Protein AF-A0A1C5QY49-F1 (afdb_monomer)

Foldseek 3Di:
DWDWDKDKDFPQDDLVVVPDDAAFDKGWGFIKMATQTQFKWKKKKKKWFFWDQFWAADPVRHIDDGDTDRFKDFDFDDQKDWDDWDDDPRTTMIMIIGQDIHHHGGMGGTRTTIITGTRGDPPPCVPDSDDIDMDMDIDGQPPLPDPDDGPVVSSSSSVVVVVVVCVPPPDDPPD

Structure (mmCIF, N/CA/C/O backbone):
data_AF-A0A1C5QY49-F1
#
_entry.id   AF-A0A1C5QY49-F1
#
loop_
_atom_site.group_PDB
_atom_site.id
_atom_site.type_symbol
_atom_site.label_atom_id
_atom_site.label_alt_id
_atom_site.label_comp_id
_atom_site.label_asym_id
_atom_site.label_entity_id
_atom_site.label_seq_id
_atom_site.pdbx_PDB_ins_code
_atom_site.Cartn_x
_atom_site.Cartn_y
_atom_site.Cartn_z
_atom_site.occupancy
_atom_site.B_iso_or_equiv
_atom_site.auth_seq_id
_atom_site.auth_comp_id
_atom_site.auth_asym_id
_atom_site.auth_atom_id
_atom_site.pdbx_PDB_model_num
ATOM 1 N N . MET A 1 1 ? 8.000 6.120 -30.010 1.00 49.53 1 MET A N 1
ATOM 2 C CA . MET A 1 1 ? 8.691 6.025 -28.706 1.00 49.53 1 MET A CA 1
ATOM 3 C C . MET A 1 1 ? 7.948 4.987 -27.884 1.00 49.53 1 MET A C 1
ATOM 5 O O . MET A 1 1 ? 6.724 5.033 -27.895 1.00 49.53 1 MET A O 1
ATOM 9 N N . GLY A 1 2 ? 8.644 4.003 -27.305 1.00 52.97 2 GLY A N 1
ATOM 10 C CA . GLY A 1 2 ? 8.002 2.940 -26.518 1.00 52.97 2 GLY A CA 1
ATOM 11 C C . GLY A 1 2 ? 7.313 3.519 -25.281 1.00 52.97 2 GLY A C 1
ATOM 12 O O . GLY A 1 2 ? 7.849 4.438 -24.667 1.00 52.97 2 GLY A O 1
ATOM 13 N N . LYS A 1 3 ? 6.115 3.026 -24.959 1.00 70.12 3 LYS A N 1
ATOM 14 C CA . LYS A 1 3 ? 5.312 3.471 -23.813 1.00 70.12 3 LYS A CA 1
ATOM 15 C C . LYS A 1 3 ? 5.566 2.527 -22.630 1.00 70.12 3 LYS A C 1
ATOM 17 O O . LYS A 1 3 ? 5.602 1.310 -22.818 1.00 70.12 3 LYS A O 1
ATOM 22 N N . VAL A 1 4 ? 5.738 3.088 -21.434 1.00 78.88 4 VAL A N 1
ATOM 23 C CA . VAL A 1 4 ? 5.572 2.344 -20.177 1.00 78.88 4 VAL A CA 1
ATOM 24 C C . VAL A 1 4 ? 4.080 2.270 -19.893 1.00 78.88 4 VAL A C 1
ATOM 26 O O . VAL A 1 4 ? 3.411 3.303 -19.870 1.00 78.88 4 VAL A O 1
ATOM 29 N N . ASP A 1 5 ? 3.567 1.057 -19.735 1.00 89.12 5 ASP A N 1
ATOM 30 C CA . ASP A 1 5 ? 2.149 0.802 -19.506 1.00 89.12 5 ASP A CA 1
ATOM 31 C C . ASP A 1 5 ? 2.008 -0.299 -18.462 1.00 89.12 5 ASP A C 1
ATOM 33 O O . ASP A 1 5 ? 2.739 -1.293 -18.501 1.00 89.12 5 ASP A O 1
ATOM 37 N N . ILE A 1 6 ? 1.111 -0.100 -17.505 1.00 92.50 6 ILE A N 1
ATOM 38 C CA . ILE A 1 6 ? 0.974 -0.985 -16.354 1.00 92.50 6 ILE A CA 1
ATOM 39 C C . ILE A 1 6 ? -0.492 -1.225 -16.016 1.00 92.50 6 ILE A C 1
ATOM 41 O O . ILE A 1 6 ? -1.333 -0.351 -16.203 1.00 92.50 6 ILE A O 1
ATOM 45 N N . GLU A 1 7 ? -0.769 -2.402 -15.470 1.00 95.50 7 GLU A N 1
ATOM 46 C CA . GLU A 1 7 ? -2.067 -2.775 -14.910 1.00 95.50 7 GLU A CA 1
ATOM 47 C C . GLU A 1 7 ? -1.896 -3.043 -13.413 1.00 95.50 7 GLU A C 1
ATOM 49 O O . GLU A 1 7 ? -0.984 -3.771 -13.014 1.00 95.50 7 GLU A O 1
ATOM 54 N N . LEU A 1 8 ? -2.753 -2.435 -12.593 1.00 95.81 8 LEU A N 1
ATOM 55 C CA . LEU A 1 8 ? -2.878 -2.720 -11.165 1.00 95.81 8 LEU A CA 1
ATOM 56 C C . LEU A 1 8 ? -4.037 -3.692 -10.971 1.00 95.81 8 LEU A C 1
ATOM 58 O O . LEU A 1 8 ? -5.153 -3.395 -11.387 1.00 95.81 8 LEU A O 1
ATOM 62 N N . ASP A 1 9 ? -3.771 -4.798 -10.289 1.00 95.00 9 ASP A N 1
ATOM 63 C CA . ASP A 1 9 ? -4.784 -5.777 -9.912 1.00 95.00 9 ASP A CA 1
ATOM 64 C C . ASP A 1 9 ? -4.764 -6.007 -8.399 1.00 95.00 9 ASP A C 1
ATOM 66 O O . ASP A 1 9 ? -3.703 -6.052 -7.774 1.00 95.00 9 ASP A O 1
ATOM 70 N N . GLU A 1 10 ? -5.951 -6.224 -7.835 1.00 91.12 10 GLU A N 1
ATOM 71 C CA . GLU A 1 10 ? -6.184 -6.599 -6.436 1.00 91.12 10 GLU A CA 1
ATOM 72 C C . GLU A 1 10 ? -7.163 -7.792 -6.397 1.00 91.12 10 GLU A C 1
ATOM 74 O O . GLU A 1 10 ? -8.329 -7.621 -6.041 1.00 91.12 10 GLU A O 1
ATOM 79 N N . PRO A 1 11 ? -6.772 -9.000 -6.847 1.00 88.38 11 PRO A N 1
ATOM 80 C CA . PRO A 1 11 ? -7.718 -10.088 -7.132 1.00 88.38 11 PRO A CA 1
ATOM 81 C C . PRO A 1 11 ? -8.469 -10.614 -5.898 1.00 88.38 11 PRO A C 1
ATOM 83 O O . PRO A 1 11 ? -9.552 -11.190 -6.024 1.00 88.38 11 PRO A O 1
ATOM 86 N N . GLY A 1 12 ? -7.904 -10.442 -4.707 1.00 83.81 12 GLY A N 1
ATOM 87 C CA . GLY A 1 12 ? -8.532 -10.744 -3.428 1.00 83.81 12 GLY A CA 1
ATOM 88 C C . GLY A 1 12 ? -9.457 -9.640 -2.915 1.00 83.81 12 GLY A C 1
ATOM 89 O O . GLY A 1 12 ? -10.241 -9.908 -2.003 1.00 83.81 12 GLY A O 1
ATOM 90 N N . TRP A 1 13 ? -9.397 -8.430 -3.482 1.00 84.31 13 TRP A N 1
ATOM 91 C CA . TRP A 1 13 ? -10.261 -7.321 -3.096 1.00 84.31 13 TRP A CA 1
ATOM 92 C C . TRP A 1 13 ? -11.616 -7.418 -3.793 1.00 84.31 13 TRP A C 1
ATOM 94 O O . TRP A 1 13 ? -11.727 -7.329 -5.014 1.00 84.31 13 TRP A O 1
ATOM 104 N N . LYS A 1 14 ? -12.668 -7.558 -2.988 1.00 79.19 14 LYS A N 1
ATOM 105 C CA . LYS A 1 14 ? -14.052 -7.647 -3.454 1.00 79.19 14 LYS A CA 1
ATOM 106 C C . LYS A 1 14 ? -14.898 -6.573 -2.775 1.00 79.19 14 LYS A C 1
ATOM 108 O O . LYS A 1 14 ? -15.358 -6.788 -1.650 1.00 79.19 14 LYS A O 1
ATOM 113 N N . PRO A 1 15 ? -15.079 -5.401 -3.408 1.00 70.00 15 PRO A N 1
ATOM 114 C CA . PRO A 1 15 ? -15.810 -4.275 -2.823 1.00 70.00 15 PRO A CA 1
ATOM 115 C C . PRO A 1 15 ? -17.207 -4.656 -2.310 1.00 70.00 15 PRO A C 1
ATOM 117 O O . PRO A 1 15 ? -17.639 -4.197 -1.256 1.00 70.00 15 PRO A O 1
ATOM 120 N N . GLU A 1 16 ? -17.896 -5.538 -3.032 1.00 73.06 16 GLU A N 1
ATOM 121 C CA . GLU A 1 16 ? -19.229 -6.045 -2.711 1.00 73.06 16 GLU A CA 1
ATOM 122 C C . GLU A 1 16 ? -19.278 -6.934 -1.457 1.00 73.06 16 GLU A C 1
ATOM 124 O O . GLU A 1 16 ? -20.288 -6.938 -0.749 1.00 73.06 16 GLU A O 1
ATOM 129 N N . GLU A 1 17 ? -18.192 -7.644 -1.137 1.00 71.31 17 GLU A N 1
ATOM 130 C CA . GLU A 1 17 ? -18.086 -8.477 0.072 1.00 71.31 17 GLU A CA 1
ATOM 131 C C . GLU A 1 17 ? -17.682 -7.645 1.305 1.00 71.31 17 GLU A C 1
ATOM 133 O O . GLU A 1 17 ? -17.875 -8.081 2.438 1.00 71.31 17 GLU A O 1
ATOM 138 N N . ASN A 1 18 ? -17.210 -6.410 1.097 1.00 69.31 18 ASN A N 1
ATOM 139 C CA . ASN A 1 18 ? -16.713 -5.507 2.140 1.00 69.31 18 ASN A CA 1
ATOM 140 C C . ASN A 1 18 ? -17.705 -4.383 2.495 1.00 69.31 18 ASN A C 1
ATOM 142 O O . ASN A 1 18 ? -17.318 -3.328 2.994 1.00 69.31 18 ASN A O 1
ATOM 146 N N . THR A 1 19 ? -19.004 -4.603 2.269 1.00 71.19 19 THR A N 1
ATOM 147 C CA . THR A 1 19 ? -20.064 -3.625 2.597 1.00 71.19 19 THR A CA 1
ATOM 148 C C . THR A 1 19 ? -20.322 -3.476 4.099 1.00 71.19 19 THR A C 1
ATOM 150 O O . THR A 1 19 ? -20.936 -2.497 4.524 1.00 71.19 19 THR A O 1
ATOM 153 N N . LYS A 1 20 ? -19.846 -4.429 4.911 1.00 79.06 20 LYS A N 1
ATOM 154 C CA . LYS A 1 20 ? -19.848 -4.375 6.377 1.00 79.06 20 LYS A CA 1
ATOM 155 C C . LYS A 1 20 ? -18.507 -4.867 6.903 1.00 79.06 20 LYS A C 1
ATOM 157 O O . LYS A 1 20 ? -18.229 -6.061 6.844 1.00 79.06 20 LYS A O 1
ATOM 162 N N . ILE A 1 21 ? -17.701 -3.944 7.417 1.00 84.44 21 ILE A N 1
ATOM 163 C CA . ILE A 1 21 ? -16.407 -4.252 8.025 1.00 84.44 21 ILE A CA 1
ATOM 164 C C . ILE A 1 21 ? -16.558 -4.193 9.544 1.00 84.44 21 ILE A C 1
ATOM 166 O O . ILE A 1 21 ? -17.015 -3.184 10.080 1.00 84.44 21 ILE A O 1
ATOM 170 N N . VAL A 1 22 ? -16.189 -5.272 10.235 1.00 88.38 22 VAL A N 1
ATOM 171 C CA . VAL A 1 22 ? -16.237 -5.354 11.704 1.00 88.38 22 VAL A CA 1
ATOM 172 C C . VAL A 1 22 ? -14.852 -5.127 12.322 1.00 88.38 22 VAL A C 1
ATOM 174 O O . VAL A 1 22 ? -13.840 -5.384 11.662 1.00 88.38 22 VAL A O 1
ATOM 177 N N . PRO A 1 23 ? -14.762 -4.664 13.586 1.00 92.19 23 PRO A N 1
ATOM 178 C CA . PRO A 1 23 ? -13.486 -4.484 14.280 1.00 92.19 23 PRO A CA 1
ATOM 179 C C . PRO A 1 23 ? -12.592 -5.722 14.189 1.00 92.19 23 PRO A C 1
ATOM 181 O O . PRO A 1 23 ? -13.071 -6.847 14.324 1.00 92.19 23 PRO A O 1
ATOM 184 N N . THR A 1 24 ? -11.287 -5.522 13.975 1.00 93.38 24 THR A N 1
ATOM 185 C CA . THR A 1 24 ? -10.264 -6.584 13.834 1.00 93.38 24 THR A CA 1
ATOM 186 C C . THR A 1 24 ? -10.416 -7.510 12.625 1.00 93.38 24 THR A C 1
ATOM 188 O O . THR A 1 24 ? -9.622 -8.439 12.468 1.00 93.38 24 THR A O 1
ATOM 191 N N . GLN A 1 25 ? -11.390 -7.266 11.742 1.00 92.56 25 GLN A N 1
ATOM 192 C CA . GLN A 1 25 ? -11.566 -8.072 10.541 1.00 92.56 25 GLN A CA 1
ATOM 193 C C . GLN A 1 25 ? -10.321 -8.010 9.655 1.00 92.56 25 GLN A C 1
ATOM 195 O O . GLN A 1 25 ? -9.825 -6.932 9.320 1.00 92.56 25 GLN A O 1
ATOM 200 N N . VAL A 1 26 ? -9.855 -9.189 9.248 1.00 94.56 26 VAL A N 1
ATOM 201 C CA . VAL A 1 26 ? -8.805 -9.351 8.245 1.00 94.56 26 VAL A CA 1
ATOM 202 C C . VAL A 1 26 ? -9.468 -9.469 6.879 1.00 94.56 26 VAL A C 1
ATOM 204 O O . VAL A 1 26 ? -10.322 -10.331 6.668 1.00 94.56 26 VAL A O 1
ATOM 207 N N . ILE A 1 27 ? -9.074 -8.603 5.953 1.00 92.12 27 ILE A N 1
ATOM 208 C CA . ILE A 1 27 ? -9.621 -8.521 4.600 1.00 92.12 27 ILE A CA 1
ATOM 209 C C . ILE A 1 27 ? -8.497 -8.813 3.612 1.00 92.12 27 ILE A C 1
ATOM 211 O O . ILE A 1 27 ? -7.393 -8.277 3.739 1.00 92.12 27 ILE A O 1
ATOM 215 N N . LYS A 1 28 ? -8.770 -9.663 2.618 1.00 93.25 28 LYS A N 1
ATOM 216 C CA . LYS A 1 28 ? -7.826 -9.897 1.523 1.00 93.25 28 LYS A CA 1
ATOM 217 C C . LYS A 1 28 ? -7.754 -8.669 0.628 1.00 93.25 28 LYS A C 1
ATOM 219 O O . LYS A 1 28 ? -8.778 -8.157 0.182 1.00 93.25 28 LYS A O 1
ATOM 224 N N . LYS A 1 29 ? -6.533 -8.203 0.399 1.00 92.56 29 LYS A N 1
ATOM 225 C CA . LYS A 1 29 ? -6.229 -7.081 -0.478 1.00 92.56 29 LYS A CA 1
ATOM 226 C C . LYS A 1 29 ? -4.771 -7.244 -0.866 1.00 92.56 29 LYS A C 1
ATOM 228 O O . LYS A 1 29 ? -3.893 -7.059 -0.035 1.00 92.56 29 LYS A O 1
ATOM 233 N N . ASP A 1 30 ? -4.548 -7.695 -2.086 1.00 96.56 30 ASP A N 1
ATOM 234 C CA . ASP A 1 30 ? -3.283 -8.228 -2.582 1.00 96.56 30 ASP A CA 1
ATOM 235 C C . ASP A 1 30 ? -2.815 -7.467 -3.833 1.00 96.56 30 ASP A C 1
ATOM 237 O O . ASP A 1 30 ? -2.692 -8.053 -4.912 1.00 96.56 30 ASP A O 1
ATOM 241 N N . PRO A 1 31 ? -2.571 -6.145 -3.715 1.00 97.69 31 PRO A N 1
ATOM 242 C CA . PRO A 1 31 ? -2.210 -5.312 -4.853 1.00 97.69 31 PRO A CA 1
ATOM 243 C C . PRO A 1 31 ? -0.870 -5.733 -5.450 1.00 97.69 31 PRO A C 1
ATOM 245 O O . PRO A 1 31 ? 0.152 -5.765 -4.756 1.00 97.69 31 PRO A O 1
ATOM 248 N N . TYR A 1 32 ? -0.863 -5.973 -6.758 1.00 98.00 32 TYR A N 1
ATOM 249 C CA . TYR A 1 32 ? 0.344 -6.149 -7.561 1.00 98.00 32 TYR A CA 1
ATOM 250 C C . TYR A 1 32 ? 0.226 -5.386 -8.882 1.00 98.00 32 TYR A C 1
ATOM 252 O O . TYR A 1 32 ? -0.866 -5.030 -9.325 1.00 98.00 32 TYR A O 1
ATOM 260 N N . VAL A 1 33 ? 1.363 -5.155 -9.535 1.00 97.94 33 VAL A N 1
ATOM 261 C CA . VAL A 1 33 ? 1.416 -4.485 -10.837 1.00 97.94 33 VAL A CA 1
ATOM 262 C C . VAL A 1 33 ? 1.946 -5.436 -11.898 1.00 97.94 33 VAL A C 1
ATOM 264 O O . VAL A 1 33 ? 2.926 -6.145 -11.670 1.00 97.94 33 VAL A O 1
ATOM 267 N N . LYS A 1 34 ? 1.323 -5.425 -13.075 1.00 97.56 34 LYS A N 1
ATOM 268 C CA . LYS A 1 34 ? 1.812 -6.086 -14.285 1.00 97.56 34 LYS A CA 1
ATOM 269 C C . LYS A 1 34 ? 2.325 -5.049 -15.278 1.00 97.56 34 LYS A C 1
ATOM 271 O O . LYS A 1 34 ? 1.637 -4.070 -15.551 1.00 97.56 34 LYS A O 1
ATOM 276 N N . ASN A 1 35 ? 3.497 -5.284 -15.864 1.00 95.62 35 ASN A N 1
ATOM 277 C CA . ASN A 1 35 ? 3.982 -4.476 -16.982 1.00 95.62 35 ASN A CA 1
ATOM 278 C C . ASN A 1 35 ? 3.371 -4.996 -18.288 1.00 95.62 35 ASN A C 1
ATOM 280 O O . ASN A 1 35 ? 3.711 -6.085 -18.751 1.00 95.62 35 ASN A O 1
ATOM 284 N N . VAL A 1 36 ? 2.461 -4.221 -18.875 1.00 95.56 36 VAL A N 1
ATOM 285 C CA . VAL A 1 36 ? 1.842 -4.515 -20.181 1.00 95.56 36 VAL A CA 1
ATOM 286 C C . VAL A 1 36 ? 2.406 -3.647 -21.306 1.00 95.56 36 VAL A C 1
ATOM 288 O O . VAL A 1 36 ? 1.991 -3.766 -22.458 1.00 95.56 36 VAL A O 1
ATOM 291 N N . GLY A 1 37 ? 3.370 -2.786 -20.981 1.00 90.88 37 GLY A N 1
ATOM 292 C CA . GLY A 1 37 ? 4.141 -2.013 -21.936 1.00 90.88 37 GLY A CA 1
ATOM 293 C C . GLY A 1 37 ? 5.251 -2.828 -22.598 1.00 90.88 37 GLY A C 1
ATOM 294 O O . GLY A 1 37 ? 5.356 -4.045 -22.463 1.00 90.88 37 GLY A O 1
ATOM 295 N N . VAL A 1 38 ? 6.106 -2.118 -23.335 1.00 90.56 38 VAL A N 1
ATOM 296 C CA . VAL A 1 38 ? 7.227 -2.710 -24.094 1.00 90.56 38 VAL A CA 1
ATOM 297 C C . VAL A 1 38 ? 8.598 -2.361 -23.519 1.00 90.56 38 VAL A C 1
ATOM 299 O O . VAL A 1 38 ? 9.602 -2.898 -23.974 1.00 90.56 38 VAL A O 1
ATOM 302 N N . ASN A 1 39 ? 8.642 -1.464 -22.532 1.00 90.38 39 ASN A N 1
ATOM 303 C CA . ASN A 1 39 ? 9.868 -1.028 -21.876 1.00 90.38 39 ASN A CA 1
ATOM 304 C C . ASN A 1 39 ? 9.909 -1.531 -20.432 1.00 90.38 39 ASN A C 1
ATOM 306 O O . ASN A 1 39 ? 8.880 -1.628 -19.764 1.00 90.38 39 ASN A O 1
ATOM 310 N N . GLU A 1 40 ? 11.118 -1.767 -19.943 1.00 92.19 40 GLU A N 1
ATOM 311 C CA . GLU A 1 40 ? 11.401 -1.959 -18.525 1.00 92.19 40 GLU A CA 1
ATOM 312 C C . GLU A 1 40 ? 11.039 -0.715 -17.699 1.00 92.19 40 GLU A C 1
ATOM 314 O O . GLU A 1 40 ? 11.191 0.426 -18.162 1.00 92.19 40 GLU A O 1
ATOM 319 N N . ALA A 1 41 ? 10.584 -0.929 -16.463 1.00 92.75 41 ALA A N 1
ATOM 320 C CA . ALA A 1 41 ? 10.142 0.158 -15.600 1.00 92.75 41 ALA A CA 1
ATOM 321 C C . ALA A 1 41 ? 10.495 -0.035 -14.120 1.00 92.75 41 ALA A C 1
ATOM 323 O O . ALA A 1 41 ? 10.503 -1.148 -13.595 1.00 92.75 41 ALA A O 1
ATOM 324 N N . PHE A 1 42 ? 10.715 1.087 -13.437 1.00 94.88 42 PHE A N 1
ATOM 325 C CA . PHE A 1 42 ? 10.539 1.206 -11.994 1.00 94.88 42 PHE A CA 1
ATOM 326 C C . PHE A 1 42 ? 9.049 1.329 -11.685 1.00 94.88 42 PHE A C 1
ATOM 328 O O . PHE A 1 42 ? 8.336 2.057 -12.378 1.00 94.88 42 PHE A O 1
ATOM 335 N N . VAL A 1 43 ? 8.591 0.647 -10.638 1.00 96.12 43 VAL A N 1
ATOM 336 C CA . VAL A 1 43 ? 7.177 0.598 -10.252 1.00 96.12 43 VAL A CA 1
ATOM 337 C C . VAL A 1 43 ? 6.984 1.156 -8.854 1.00 96.12 43 VAL A C 1
ATOM 339 O O . VAL A 1 43 ? 7.761 0.864 -7.942 1.00 96.12 43 VAL A O 1
ATOM 342 N N . TYR A 1 44 ? 5.911 1.926 -8.697 1.00 96.88 44 TYR A N 1
ATOM 343 C CA . TYR A 1 44 ? 5.517 2.543 -7.443 1.00 96.88 44 TYR A CA 1
ATOM 344 C C . TYR A 1 44 ? 4.049 2.274 -7.150 1.00 96.88 44 TYR A C 1
ATOM 346 O O . TYR A 1 44 ? 3.215 2.292 -8.058 1.00 96.88 44 TYR A O 1
ATOM 354 N N . LEU A 1 45 ? 3.742 2.080 -5.870 1.00 97.56 45 LEU A N 1
ATOM 355 C CA . LEU A 1 45 ? 2.379 1.972 -5.366 1.00 97.56 45 LEU A CA 1
ATOM 356 C C . LEU A 1 45 ? 2.129 3.026 -4.292 1.00 97.56 45 LEU A C 1
ATOM 358 O O . LEU A 1 45 ? 2.943 3.198 -3.386 1.00 97.56 45 LEU A O 1
ATOM 362 N N . GLU A 1 46 ? 0.990 3.703 -4.379 1.00 97.06 46 GLU A N 1
ATOM 363 C CA . GLU A 1 46 ? 0.467 4.572 -3.328 1.00 97.06 46 GLU A CA 1
ATOM 364 C C . GLU A 1 46 ? -0.731 3.912 -2.658 1.00 97.06 46 GLU A C 1
ATOM 366 O O . GLU A 1 46 ? -1.681 3.520 -3.332 1.00 97.06 46 GLU A O 1
ATOM 371 N N . VAL A 1 47 ? -0.709 3.836 -1.331 1.00 97.25 47 VAL A N 1
ATOM 372 C CA . VAL A 1 47 ? -1.794 3.276 -0.523 1.00 97.25 47 VAL A CA 1
ATOM 373 C C . VAL A 1 47 ? -2.390 4.390 0.321 1.00 97.25 47 VAL A C 1
ATOM 375 O O . VAL A 1 47 ? -1.690 4.980 1.144 1.00 97.25 47 VAL A O 1
ATOM 378 N N . SER A 1 48 ? -3.674 4.684 0.122 1.00 96.56 48 SER A N 1
ATOM 379 C CA . SER A 1 48 ? -4.401 5.704 0.884 1.00 96.56 48 SER A CA 1
ATOM 380 C C . SER A 1 48 ? -5.182 5.056 2.021 1.00 96.56 48 SER A C 1
ATOM 382 O O . SER A 1 48 ? -6.250 4.492 1.800 1.00 96.56 48 SER A O 1
ATOM 384 N N . VAL A 1 49 ? -4.643 5.130 3.236 1.00 96.81 49 VAL A N 1
ATOM 385 C CA . VAL A 1 49 ? -5.274 4.580 4.439 1.00 96.81 49 VAL A CA 1
ATOM 386 C C . VAL A 1 49 ? -6.190 5.633 5.060 1.00 96.81 49 VAL A C 1
ATOM 388 O O . VAL A 1 49 ? -5.682 6.677 5.473 1.00 96.81 49 VAL A O 1
ATOM 391 N N . PRO A 1 50 ? -7.510 5.399 5.162 1.00 95.25 50 PRO A N 1
ATOM 392 C CA . PRO A 1 50 ? -8.416 6.343 5.799 1.00 95.25 50 PRO A CA 1
ATOM 393 C C . PRO A 1 50 ? -8.093 6.516 7.277 1.00 95.25 50 PRO A C 1
ATOM 395 O O . PRO A 1 50 ? -7.743 5.570 7.987 1.00 95.25 50 PRO A O 1
ATOM 398 N N . VAL A 1 51 ? -8.222 7.755 7.733 1.00 95.62 51 VAL A N 1
ATOM 399 C CA . VAL A 1 51 ? -7.929 8.181 9.092 1.00 95.62 51 VAL A CA 1
ATOM 400 C C . VAL A 1 51 ? -9.169 8.831 9.686 1.00 95.62 51 VAL A C 1
ATOM 402 O O . VAL A 1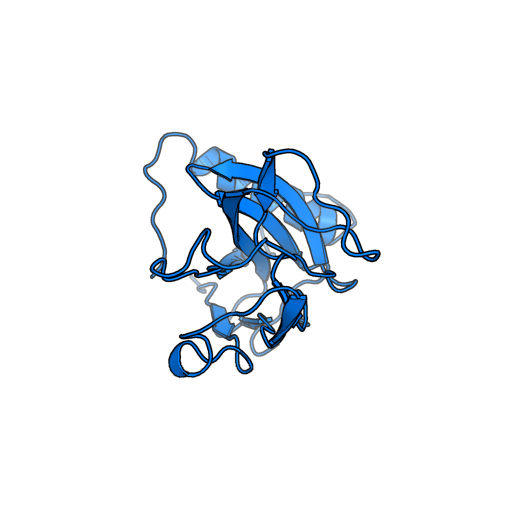 51 ? -9.744 9.743 9.095 1.00 95.62 51 VAL A O 1
ATOM 405 N N . SER A 1 52 ? -9.553 8.395 10.883 1.00 94.62 52 SER A N 1
ATOM 406 C CA . SER A 1 52 ? -10.697 8.952 11.608 1.00 94.62 52 SER A CA 1
ATOM 407 C C . SER A 1 52 ? -10.373 9.153 13.084 1.00 94.62 52 SER A C 1
ATOM 409 O O . SER A 1 52 ? -9.480 8.507 13.632 1.00 94.62 52 SER A O 1
ATOM 411 N N . GLU A 1 53 ? -11.082 10.072 13.731 1.00 95.44 53 GLU A N 1
ATOM 412 C CA . GLU A 1 53 ? -10.999 10.274 15.174 1.00 95.44 53 GLU A CA 1
ATOM 413 C C . GLU A 1 53 ? -11.973 9.314 15.865 1.00 95.44 53 GLU A C 1
ATOM 415 O O . GLU A 1 53 ? -13.188 9.478 15.791 1.00 95.44 53 GLU A O 1
ATOM 420 N N . VAL A 1 54 ? -11.432 8.263 16.481 1.00 95.75 54 VAL A N 1
ATOM 421 C CA . VAL A 1 54 ? -12.203 7.142 17.036 1.00 95.75 54 VAL A CA 1
ATOM 422 C C . VAL A 1 54 ? -11.585 6.644 18.337 1.00 95.75 54 VAL A C 1
ATOM 424 O O . VAL A 1 54 ? -10.409 6.864 18.628 1.00 95.75 54 VAL A O 1
ATOM 427 N N . ILE A 1 55 ? -12.392 5.955 19.134 1.00 97.00 55 ILE A N 1
ATOM 428 C CA . ILE A 1 55 ? -11.948 5.179 20.287 1.00 97.00 55 ILE A CA 1
ATOM 429 C C . ILE A 1 55 ? -11.672 3.749 19.823 1.00 97.00 55 ILE A C 1
ATOM 431 O O . ILE A 1 55 ? -12.537 3.109 19.218 1.00 97.00 55 ILE A O 1
ATOM 435 N N . THR A 1 56 ? -10.489 3.232 20.141 1.00 96.69 56 THR A N 1
ATOM 436 C CA . THR A 1 56 ? -10.131 1.823 19.931 1.00 96.69 56 THR A CA 1
ATOM 437 C C . THR A 1 56 ? -10.131 1.046 21.243 1.00 96.69 56 THR A C 1
ATOM 439 O O . THR A 1 56 ? -10.052 1.631 22.325 1.00 96.69 56 THR A O 1
ATOM 442 N N . ALA A 1 57 ? -10.216 -0.276 21.156 1.00 96.75 57 ALA A N 1
ATOM 443 C CA . ALA A 1 57 ? -9.986 -1.181 22.270 1.00 96.75 57 ALA A CA 1
ATOM 444 C C . ALA A 1 57 ? -8.597 -1.827 22.162 1.00 96.75 57 ALA A C 1
ATOM 446 O O . ALA A 1 57 ? -8.177 -2.278 21.091 1.00 96.75 57 ALA A O 1
ATOM 447 N N . ALA A 1 58 ? -7.889 -1.894 23.286 1.00 93.38 58 ALA A N 1
ATOM 448 C CA . ALA A 1 58 ? -6.703 -2.722 23.439 1.00 93.38 58 ALA A CA 1
ATOM 449 C C . ALA A 1 58 ? -7.065 -4.219 23.362 1.00 93.38 58 ALA A C 1
ATOM 451 O O . ALA A 1 58 ? -8.237 -4.601 23.373 1.00 93.38 58 ALA A O 1
ATOM 452 N N . GLN A 1 59 ? -6.051 -5.084 23.285 1.00 90.19 59 GLN A N 1
ATOM 453 C CA . GLN A 1 59 ? -6.248 -6.533 23.157 1.00 90.19 59 GLN A CA 1
ATOM 454 C C . GLN A 1 59 ? -6.981 -7.152 24.362 1.00 90.19 59 GLN A C 1
ATOM 456 O O . GLN A 1 59 ? -7.670 -8.156 24.211 1.00 90.19 59 GLN A O 1
ATOM 461 N N . ASP A 1 60 ? -6.860 -6.548 25.545 1.00 93.25 60 ASP A N 1
ATOM 462 C CA . ASP A 1 60 ? -7.568 -6.954 26.765 1.00 93.25 60 ASP A CA 1
ATOM 463 C C . ASP A 1 60 ? -9.002 -6.389 26.861 1.00 93.25 60 ASP A C 1
ATOM 465 O O . ASP A 1 60 ? -9.701 -6.636 27.842 1.00 93.25 60 ASP A O 1
ATOM 469 N N . GLY A 1 61 ? -9.449 -5.637 25.849 1.00 91.06 61 GLY A N 1
ATOM 470 C CA . GLY A 1 61 ? -10.762 -4.994 25.796 1.00 91.06 61 GLY A CA 1
ATOM 471 C C . GLY A 1 61 ? -10.824 -3.606 26.443 1.00 91.06 61 GLY A C 1
ATOM 472 O O . GLY A 1 61 ? -11.875 -2.963 26.387 1.00 91.06 61 GLY A O 1
ATOM 473 N N . THR A 1 62 ? -9.730 -3.105 27.026 1.00 96.31 62 THR A N 1
ATOM 474 C CA . THR A 1 62 ? -9.685 -1.762 27.618 1.00 96.31 62 THR A CA 1
ATOM 475 C C . THR A 1 62 ? -9.865 -0.696 26.540 1.00 96.31 62 THR A C 1
ATOM 477 O O . THR A 1 62 ? -9.218 -0.734 25.494 1.00 96.31 62 THR A O 1
ATOM 480 N N . ARG A 1 63 ? -10.734 0.291 26.789 1.00 96.81 63 ARG A N 1
ATOM 481 C CA . ARG A 1 63 ? -10.924 1.427 25.878 1.00 96.81 63 ARG A CA 1
ATOM 482 C C . ARG A 1 63 ? -9.730 2.375 25.948 1.00 96.81 63 ARG A C 1
ATOM 484 O O . ARG A 1 63 ? -9.365 2.830 27.030 1.00 96.81 63 ARG A O 1
ATOM 491 N N . ASN A 1 64 ? -9.183 2.721 24.791 1.00 96.81 64 ASN A N 1
ATOM 492 C CA . ASN A 1 64 ? -8.197 3.785 24.654 1.00 96.81 64 ASN A CA 1
ATOM 493 C C . ASN A 1 64 ? -8.871 5.168 24.693 1.00 96.81 64 ASN A C 1
ATOM 495 O O . ASN A 1 64 ? -10.096 5.290 24.662 1.00 96.81 64 ASN A O 1
ATOM 499 N N . ALA A 1 65 ? -8.070 6.231 24.759 1.00 96.75 65 ALA A N 1
ATOM 500 C CA . ALA A 1 65 ? -8.580 7.585 24.569 1.00 96.75 65 ALA A CA 1
ATOM 501 C C . ALA A 1 65 ? -9.014 7.808 23.109 1.00 96.75 65 ALA A C 1
ATOM 503 O O . ALA A 1 65 ? -8.512 7.147 22.198 1.00 96.75 65 ALA A O 1
ATOM 504 N N .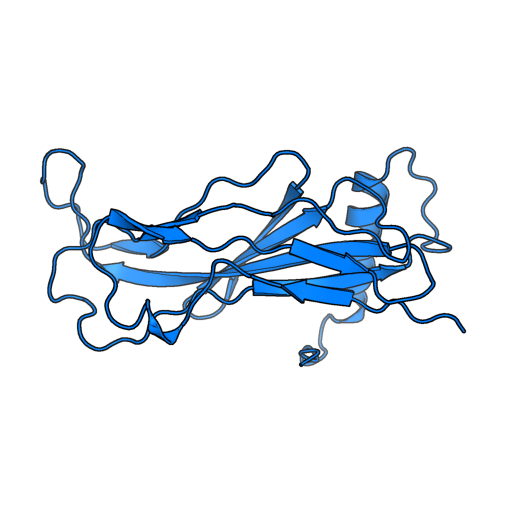 LEU A 1 66 ? -9.930 8.758 22.896 1.00 97.19 66 LEU A N 1
ATOM 505 C CA . LEU A 1 66 ? -10.285 9.229 21.558 1.00 97.19 66 LEU A CA 1
ATOM 506 C C . LEU A 1 66 ? -9.025 9.761 20.864 1.00 97.19 66 LEU A C 1
ATOM 508 O O . LEU A 1 66 ? -8.330 10.614 21.421 1.00 97.19 66 LEU A O 1
ATOM 512 N N . ALA A 1 67 ? -8.723 9.243 19.675 1.00 96.81 67 ALA A N 1
ATOM 513 C CA . ALA A 1 67 ? -7.535 9.634 18.935 1.00 96.81 67 ALA A CA 1
ATOM 514 C C . ALA A 1 67 ? -7.716 9.463 17.427 1.00 96.81 67 ALA A C 1
ATOM 516 O O . ALA A 1 67 ? -8.475 8.619 16.940 1.00 96.81 67 ALA A O 1
ATOM 517 N N . LYS A 1 68 ? -6.933 10.237 16.681 1.00 96.06 68 LYS A N 1
ATOM 518 C CA . LYS A 1 68 ? -6.793 10.086 15.239 1.00 96.06 68 LYS A CA 1
ATOM 519 C C . LYS A 1 68 ? -6.095 8.761 14.916 1.00 96.06 68 LYS A C 1
ATOM 521 O O . LYS A 1 68 ? -4.938 8.565 15.279 1.00 96.06 68 LYS A O 1
ATOM 526 N N . THR A 1 69 ? -6.807 7.871 14.235 1.00 96.81 69 THR A N 1
ATOM 527 C CA . THR A 1 69 ? -6.414 6.476 14.020 1.00 96.81 69 THR A CA 1
ATOM 528 C C . THR A 1 69 ? -6.489 6.125 12.537 1.00 96.81 69 THR A C 1
ATOM 530 O O . THR A 1 69 ? -7.506 6.375 11.889 1.00 96.81 69 THR A O 1
ATOM 533 N N . GLU A 1 70 ? -5.419 5.533 12.003 1.00 97.44 70 GLU A N 1
ATOM 534 C CA . GLU A 1 70 ? -5.434 4.861 10.698 1.00 97.44 70 GLU A CA 1
ATOM 535 C C . GLU A 1 70 ? -6.331 3.619 10.795 1.00 97.44 70 GLU A C 1
ATOM 537 O O . GLU A 1 70 ? -6.113 2.748 11.637 1.00 97.44 70 GLU A O 1
ATOM 542 N N . LEU A 1 71 ? -7.373 3.553 9.968 1.00 95.94 71 LEU A N 1
ATOM 543 C CA . LEU A 1 71 ? -8.426 2.545 10.103 1.00 95.94 71 LEU A CA 1
ATOM 544 C C . LEU A 1 71 ? -8.019 1.161 9.592 1.00 95.94 71 LEU A C 1
ATOM 546 O O . LEU A 1 71 ? -8.659 0.175 9.950 1.00 95.94 71 LEU A O 1
ATOM 550 N N . PHE A 1 72 ? -6.960 1.071 8.791 1.00 96.31 72 PHE A N 1
ATOM 551 C CA . PHE A 1 72 ? -6.407 -0.192 8.319 1.00 96.31 72 PHE A CA 1
ATOM 552 C C . PHE A 1 72 ? -4.9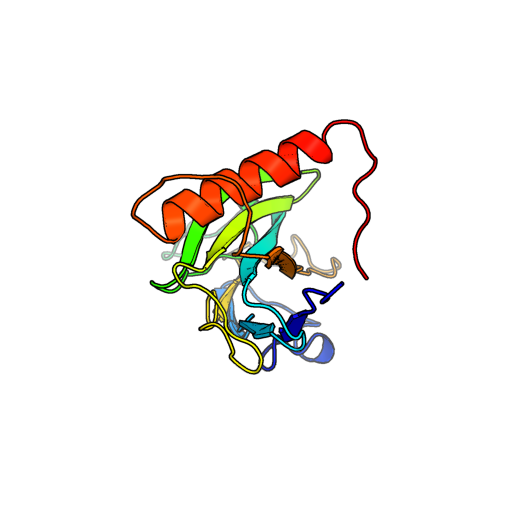17 -0.273 8.614 1.00 96.31 72 PHE A C 1
ATOM 554 O O . PHE A 1 72 ? -4.195 0.719 8.564 1.00 96.31 72 PHE A O 1
ATOM 561 N N . SER A 1 73 ? -4.456 -1.489 8.878 1.00 97.38 73 SER A N 1
ATOM 562 C CA . SER A 1 73 ? -3.043 -1.818 9.044 1.00 97.38 73 SER A CA 1
ATOM 563 C C . SER A 1 73 ? -2.678 -3.015 8.172 1.00 97.38 73 SER A C 1
ATOM 565 O O . SER A 1 73 ? -3.530 -3.851 7.877 1.00 97.38 73 SER A O 1
ATOM 567 N N . TYR A 1 74 ? -1.425 -3.096 7.737 1.00 98.12 74 TYR A N 1
ATOM 568 C CA . TYR A 1 74 ? -0.914 -4.192 6.915 1.00 98.12 74 TYR A CA 1
ATOM 569 C C . TYR A 1 74 ? 0.593 -4.355 7.113 1.00 98.12 74 TYR A C 1
ATOM 571 O O . TYR A 1 74 ? 1.280 -3.441 7.575 1.00 98.12 74 TYR A O 1
ATOM 579 N N . ALA A 1 75 ? 1.111 -5.523 6.738 1.00 97.75 75 ALA A N 1
ATOM 580 C CA . ALA A 1 75 ? 2.541 -5.795 6.681 1.00 97.75 75 ALA A CA 1
ATOM 581 C C . ALA A 1 75 ? 2.988 -5.818 5.217 1.00 97.75 75 ALA A C 1
ATOM 583 O O . ALA A 1 75 ? 2.495 -6.629 4.436 1.00 97.75 75 ALA A O 1
ATOM 584 N N . LYS A 1 76 ? 3.909 -4.922 4.842 1.00 97.56 76 LYS A N 1
ATOM 585 C CA . LYS A 1 76 ? 4.476 -4.910 3.489 1.00 97.56 76 LYS A CA 1
ATOM 586 C C . LYS A 1 76 ? 5.392 -6.120 3.263 1.00 97.56 76 LYS A C 1
ATOM 588 O O . LYS A 1 76 ? 6.123 -6.523 4.171 1.00 97.56 76 LYS A O 1
ATOM 593 N N . ASN A 1 77 ? 5.454 -6.593 2.028 1.00 98.00 77 ASN A N 1
ATOM 594 C CA . ASN A 1 77 ? 6.388 -7.620 1.587 1.00 98.00 77 ASN A CA 1
ATOM 595 C C . ASN A 1 77 ? 7.812 -7.061 1.383 1.00 98.00 77 ASN A C 1
ATOM 597 O O . ASN A 1 77 ? 8.048 -5.848 1.344 1.00 98.00 77 ASN A O 1
ATOM 601 N N . ASN A 1 78 ? 8.796 -7.961 1.295 1.00 97.19 78 ASN A N 1
ATOM 602 C CA . ASN A 1 78 ? 10.222 -7.607 1.335 1.00 97.19 78 ASN A CA 1
ATOM 603 C C . ASN A 1 78 ? 10.745 -6.935 0.059 1.00 97.19 78 ASN A C 1
ATOM 605 O O . ASN A 1 78 ? 11.683 -6.144 0.141 1.00 97.19 78 ASN A O 1
ATOM 609 N N . ASP A 1 79 ? 10.124 -7.190 -1.094 1.00 97.56 79 ASP A N 1
ATOM 610 C CA . ASP A 1 79 ? 10.508 -6.558 -2.364 1.00 97.56 79 ASP A CA 1
ATOM 611 C C . ASP A 1 79 ? 10.011 -5.115 -2.499 1.00 97.56 79 ASP A C 1
ATOM 613 O O . ASP A 1 79 ? 10.180 -4.499 -3.548 1.00 97.56 79 ASP A O 1
ATOM 617 N N . TRP A 1 80 ? 9.413 -4.561 -1.444 1.00 98.31 80 TRP A N 1
ATOM 618 C CA . TRP A 1 80 ? 8.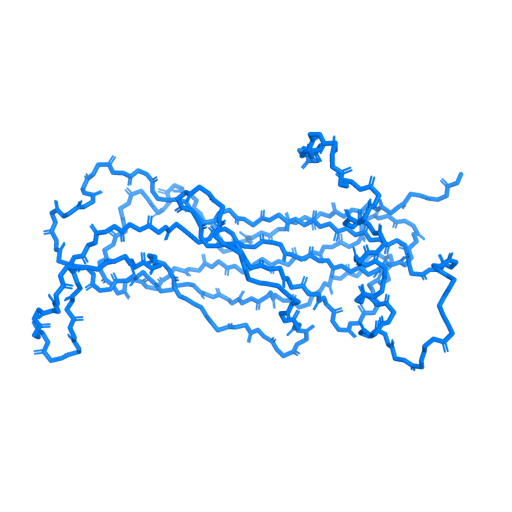895 -3.204 -1.430 1.00 98.31 80 TRP A CA 1
ATOM 619 C C . TRP A 1 80 ? 9.586 -2.356 -0.370 1.00 98.31 80 TRP A C 1
ATOM 621 O O . TRP A 1 80 ? 9.702 -2.737 0.803 1.00 98.31 80 TRP A O 1
ATOM 631 N N . THR A 1 81 ? 9.991 -1.155 -0.766 1.00 97.88 81 THR A N 1
ATOM 632 C CA . THR A 1 81 ? 10.565 -0.146 0.127 1.00 97.88 81 THR A CA 1
ATOM 633 C C . THR A 1 81 ? 9.625 1.044 0.232 1.00 97.88 81 THR A C 1
ATOM 635 O O . THR A 1 81 ? 9.249 1.626 -0.781 1.00 97.88 81 THR A O 1
ATOM 638 N N . GLN A 1 82 ? 9.265 1.438 1.456 1.00 97.88 82 GLN A N 1
ATOM 639 C CA . GLN A 1 82 ? 8.518 2.675 1.685 1.00 97.88 82 GLN A CA 1
ATOM 640 C C . GLN A 1 82 ? 9.428 3.873 1.407 1.00 97.88 82 GLN A C 1
ATOM 642 O O . GLN A 1 82 ? 10.477 4.011 2.036 1.00 97.88 82 GLN A O 1
ATOM 647 N N . LEU A 1 83 ? 9.021 4.733 0.480 1.00 95.00 83 LEU A N 1
ATOM 648 C CA . LEU A 1 83 ? 9.720 5.973 0.154 1.00 95.00 83 LEU A CA 1
ATOM 649 C C . LEU A 1 83 ? 9.213 7.142 0.991 1.00 95.00 83 LEU A C 1
ATOM 651 O O . LEU A 1 83 ? 9.996 7.977 1.435 1.00 95.00 83 LEU A O 1
ATOM 655 N N . GLU A 1 84 ? 7.899 7.208 1.192 1.00 94.06 84 GLU A N 1
ATOM 656 C CA . GLU A 1 84 ? 7.245 8.372 1.775 1.00 94.06 84 GLU A CA 1
ATOM 657 C C . GLU A 1 84 ? 5.997 7.983 2.575 1.00 94.06 84 GLU A C 1
ATOM 659 O O . GLU A 1 84 ? 5.355 6.967 2.306 1.00 94.06 84 GLU A O 1
ATOM 664 N N . LYS A 1 85 ? 5.673 8.814 3.571 1.00 95.94 85 LYS A N 1
ATOM 665 C CA . LYS A 1 85 ? 4.429 8.793 4.342 1.00 95.94 85 LYS A CA 1
ATOM 666 C C . LYS A 1 85 ? 3.950 10.235 4.505 1.00 95.94 85 LYS A C 1
ATOM 668 O O . LYS A 1 85 ? 4.693 11.063 5.032 1.00 95.94 85 LYS A O 1
ATOM 673 N N . LYS A 1 86 ? 2.731 10.537 4.060 1.00 94.38 86 LYS A N 1
ATOM 674 C CA . LYS A 1 86 ? 2.142 11.882 4.110 1.00 94.38 86 LYS A CA 1
ATOM 675 C C . LYS A 1 86 ? 0.683 11.832 4.510 1.00 94.38 86 LYS A C 1
ATOM 677 O O . LYS A 1 86 ? -0.070 10.999 4.025 1.00 94.38 86 LYS A O 1
ATOM 682 N N . GLU A 1 87 ? 0.265 12.794 5.315 1.00 94.38 87 GLU A N 1
ATOM 683 C CA . GLU A 1 87 ? -1.154 13.025 5.544 1.00 94.38 87 GLU A CA 1
ATOM 684 C C . GLU A 1 87 ? -1.724 13.910 4.425 1.00 94.38 87 GLU A C 1
ATOM 686 O O . GLU A 1 87 ? -1.218 15.007 4.178 1.00 94.38 87 GLU A O 1
ATOM 691 N N . ILE A 1 88 ? -2.757 13.430 3.729 1.00 91.31 88 ILE A N 1
ATOM 692 C CA . ILE A 1 88 ? -3.442 14.150 2.650 1.00 91.31 88 ILE A CA 1
ATOM 693 C C . ILE A 1 88 ? -4.950 14.048 2.888 1.00 91.31 88 ILE A C 1
ATOM 695 O O . ILE A 1 88 ? -5.557 12.990 2.715 1.00 91.31 88 ILE A O 1
ATOM 699 N N . GLY A 1 89 ? -5.572 15.164 3.275 1.00 91.19 89 GLY A N 1
ATOM 700 C CA . GLY A 1 89 ? -6.988 15.182 3.643 1.00 91.19 89 GLY A CA 1
ATOM 701 C C . GLY A 1 89 ? -7.263 14.271 4.844 1.00 91.19 89 GLY A C 1
ATOM 702 O O . GLY A 1 89 ? -6.613 14.397 5.875 1.00 91.19 89 GLY A O 1
ATOM 703 N N . GLN A 1 90 ? -8.216 13.347 4.707 1.00 91.69 90 GLN A N 1
ATOM 704 C CA . GLN A 1 90 ? -8.553 12.349 5.734 1.00 91.69 90 GLN A CA 1
ATOM 705 C C . GLN A 1 90 ? -7.832 11.008 5.528 1.00 91.69 90 GLN A C 1
ATOM 707 O O . GLN A 1 90 ? -8.277 9.988 6.041 1.00 91.69 90 GLN A O 1
ATOM 712 N N . ASN A 1 91 ? -6.730 10.992 4.777 1.00 95.12 91 ASN A N 1
ATOM 713 C CA . ASN A 1 91 ? -5.960 9.782 4.517 1.00 95.12 91 ASN A CA 1
ATOM 714 C C . ASN A 1 91 ? -4.504 9.949 4.943 1.00 95.12 91 ASN A C 1
ATOM 716 O O . ASN A 1 91 ? -3.896 11.006 4.762 1.00 95.12 91 ASN A O 1
ATOM 720 N N . MET A 1 92 ? -3.921 8.860 5.430 1.00 97.50 92 MET A N 1
ATOM 721 C CA . MET A 1 92 ? -2.483 8.671 5.464 1.00 97.50 92 MET A CA 1
ATOM 722 C C . MET A 1 92 ? -2.061 7.942 4.188 1.00 97.50 92 MET A C 1
ATOM 724 O O . MET A 1 92 ? -2.468 6.807 3.948 1.00 97.50 92 MET A O 1
ATOM 728 N N . VAL A 1 93 ? -1.268 8.605 3.354 1.00 97.06 93 VAL A N 1
ATOM 729 C CA . VAL A 1 93 ? -0.804 8.090 2.066 1.00 97.06 93 VAL A CA 1
ATOM 730 C C . VAL A 1 93 ? 0.627 7.590 2.201 1.00 97.06 93 VAL A C 1
ATOM 732 O O . VAL A 1 93 ? 1.524 8.331 2.611 1.00 97.06 93 VAL A O 1
ATOM 735 N N . TYR A 1 94 ? 0.828 6.328 1.840 1.00 98.00 94 TYR A N 1
ATOM 736 C CA . TYR A 1 94 ? 2.123 5.661 1.827 1.00 98.00 94 TYR A CA 1
ATOM 737 C C . TYR A 1 94 ? 2.561 5.408 0.392 1.00 98.00 94 TYR A C 1
ATOM 739 O O . TYR A 1 94 ? 1.804 4.809 -0.367 1.00 98.00 94 TYR A O 1
ATOM 747 N N . THR A 1 95 ? 3.782 5.806 0.038 1.00 97.00 95 THR A N 1
ATOM 748 C CA . THR A 1 95 ? 4.360 5.514 -1.280 1.00 97.00 95 THR A CA 1
ATOM 749 C C . THR A 1 95 ? 5.441 4.453 -1.150 1.00 97.00 95 THR A C 1
ATOM 751 O O . THR A 1 95 ? 6.368 4.599 -0.349 1.00 97.00 95 THR A O 1
ATOM 754 N N . TYR A 1 96 ? 5.360 3.417 -1.976 1.00 98.25 96 TYR A N 1
ATOM 755 C CA . TYR A 1 96 ? 6.303 2.308 -2.030 1.00 98.25 96 TYR A CA 1
ATOM 756 C C . TYR A 1 96 ? 6.953 2.214 -3.404 1.00 98.25 96 TYR A C 1
ATOM 758 O O . TYR A 1 96 ? 6.297 2.459 -4.411 1.00 98.25 96 TYR A O 1
ATOM 766 N N . ALA A 1 97 ? 8.223 1.819 -3.441 1.00 97.75 97 ALA A N 1
ATOM 767 C CA . ALA A 1 97 ? 8.930 1.422 -4.652 1.00 97.75 97 ALA A CA 1
ATOM 768 C C . ALA A 1 97 ? 9.180 -0.084 -4.645 1.00 97.75 97 ALA A C 1
ATOM 770 O O . ALA A 1 97 ? 9.548 -0.645 -3.607 1.00 97.75 97 ALA A O 1
ATOM 771 N N . TYR A 1 98 ? 9.011 -0.711 -5.805 1.00 97.75 98 TYR A N 1
ATOM 772 C CA . TYR A 1 98 ? 9.448 -2.081 -6.031 1.00 97.75 98 TYR A CA 1
ATOM 773 C C . TYR A 1 98 ? 10.976 -2.119 -6.149 1.00 97.75 98 TYR A C 1
ATOM 775 O O . TYR A 1 98 ? 11.585 -1.272 -6.804 1.00 97.75 98 TYR A O 1
ATOM 783 N N . ASN A 1 99 ? 11.606 -3.091 -5.497 1.00 95.94 99 ASN A N 1
ATOM 784 C CA . ASN A 1 99 ? 13.061 -3.166 -5.362 1.00 95.94 99 ASN A CA 1
ATOM 785 C C . ASN A 1 99 ? 13.767 -3.697 -6.623 1.00 95.94 99 ASN A C 1
ATOM 787 O O . ASN A 1 99 ? 14.998 -3.710 -6.665 1.00 95.94 99 ASN A O 1
ATOM 791 N N . HIS A 1 100 ? 13.006 -4.111 -7.641 1.00 95.44 100 HIS A N 1
ATOM 792 C CA . HIS A 1 100 ? 13.514 -4.688 -8.885 1.00 95.44 100 HIS A CA 1
ATOM 793 C C . HIS A 1 100 ? 13.007 -3.909 -10.103 1.00 95.44 100 HIS A C 1
ATOM 795 O O . HIS A 1 100 ? 11.992 -3.215 -10.043 1.00 95.44 100 HIS A O 1
ATOM 801 N N . ILE A 1 101 ? 13.712 -4.040 -11.226 1.00 94.44 101 ILE A N 1
ATOM 802 C CA . ILE A 1 101 ? 13.210 -3.579 -12.524 1.00 94.44 101 ILE A CA 1
ATOM 803 C C . ILE A 1 101 ? 12.109 -4.546 -12.964 1.00 94.44 101 ILE A C 1
ATOM 805 O O . ILE A 1 101 ? 12.305 -5.758 -12.908 1.00 94.44 101 ILE A O 1
ATOM 809 N N . LEU A 1 102 ? 10.965 -4.015 -13.398 1.00 95.62 102 LEU A N 1
ATOM 810 C CA . LEU A 1 102 ? 9.870 -4.823 -13.922 1.00 95.62 102 LEU A CA 1
ATOM 811 C C . LEU A 1 102 ? 9.959 -4.907 -15.449 1.00 95.62 102 LEU A C 1
ATOM 813 O O . LEU A 1 102 ? 9.721 -3.910 -16.144 1.00 95.62 102 LEU A O 1
ATOM 817 N N . ASN A 1 103 ? 10.280 -6.088 -15.978 1.00 95.12 103 ASN A N 1
ATOM 818 C CA . ASN A 1 103 ? 10.390 -6.299 -17.421 1.00 95.12 103 ASN A CA 1
ATOM 819 C C . ASN A 1 103 ? 9.005 -6.402 -18.087 1.00 95.12 103 ASN A C 1
ATOM 821 O O . ASN A 1 103 ? 8.018 -6.721 -17.418 1.00 95.12 103 ASN A O 1
ATOM 825 N N . PRO A 1 104 ? 8.899 -6.157 -19.407 1.00 95.00 104 PRO A N 1
ATOM 826 C CA . PRO A 1 104 ? 7.662 -6.375 -20.154 1.00 95.00 104 PRO A CA 1
ATOM 827 C C . PRO A 1 104 ? 7.074 -7.775 -19.931 1.00 95.00 104 PRO A C 1
ATOM 829 O O . PRO A 1 104 ? 7.763 -8.782 -20.077 1.00 95.00 104 PRO A O 1
ATOM 832 N N . GLY A 1 105 ? 5.784 -7.841 -19.598 1.00 95.31 105 GLY A N 1
ATOM 833 C CA . GLY A 1 105 ? 5.057 -9.084 -19.335 1.00 95.31 105 GLY A CA 1
ATOM 834 C C . GLY A 1 105 ? 5.187 -9.632 -17.909 1.00 95.31 105 GLY A C 1
ATOM 835 O O . GLY A 1 105 ? 4.421 -10.529 -17.549 1.00 95.31 105 GLY A O 1
ATOM 836 N N . GLU A 1 106 ? 6.095 -9.099 -17.088 1.00 97.50 106 GLU A N 1
ATOM 837 C CA . GLU A 1 106 ? 6.279 -9.536 -15.702 1.00 97.50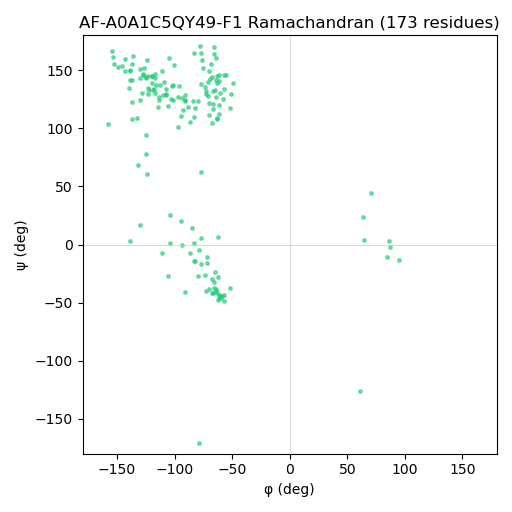 106 GLU A CA 1
ATOM 838 C C . GLU A 1 106 ? 5.286 -8.884 -14.733 1.00 97.50 106 GLU A C 1
ATOM 840 O O . GLU A 1 106 ? 4.625 -7.883 -15.032 1.00 97.50 106 GLU A O 1
ATOM 845 N N . LYS A 1 107 ? 5.203 -9.478 -13.538 1.00 98.00 107 LYS A N 1
ATOM 846 C CA . LYS A 1 107 ? 4.432 -8.978 -12.401 1.00 98.00 107 LYS A CA 1
ATOM 847 C C . LYS A 1 107 ? 5.354 -8.721 -11.217 1.00 98.00 107 LYS A C 1
ATOM 849 O O . LYS A 1 107 ? 6.302 -9.473 -10.998 1.00 98.00 107 LYS A O 1
ATOM 854 N N . THR A 1 108 ? 5.048 -7.694 -10.435 1.00 98.38 108 THR A N 1
ATOM 855 C CA . THR A 1 108 ? 5.641 -7.534 -9.105 1.00 98.38 108 THR A CA 1
ATOM 856 C C . THR A 1 108 ? 5.169 -8.658 -8.181 1.00 98.38 108 THR A C 1
ATOM 858 O O . THR A 1 108 ? 4.135 -9.289 -8.421 1.00 98.38 108 THR A O 1
ATOM 861 N N . THR A 1 109 ? 5.861 -8.854 -7.060 1.00 98.19 109 THR A N 1
ATOM 862 C CA . THR A 1 109 ? 5.207 -9.451 -5.888 1.00 98.19 109 THR A CA 1
ATOM 863 C C . THR A 1 109 ? 4.103 -8.520 -5.374 1.00 98.19 109 THR A C 1
ATOM 865 O O . THR A 1 109 ? 4.080 -7.325 -5.695 1.00 98.19 109 THR A O 1
ATOM 868 N N . THR A 1 110 ? 3.161 -9.051 -4.597 1.00 98.38 110 THR A N 1
ATOM 869 C CA . THR A 1 110 ? 2.134 -8.236 -3.932 1.00 98.38 110 THR A CA 1
ATOM 870 C C . THR A 1 110 ? 2.797 -7.275 -2.943 1.00 98.38 110 THR A C 1
ATOM 872 O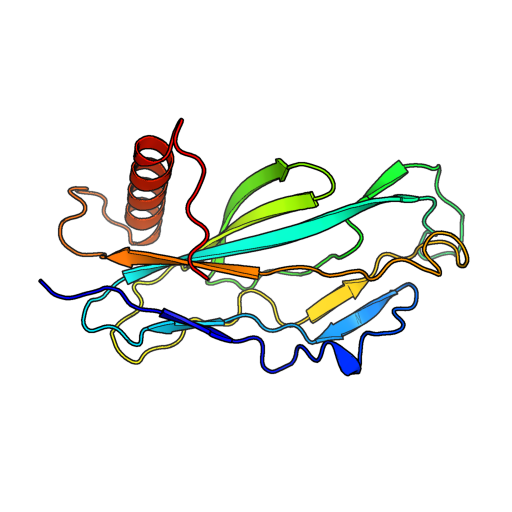 O . THR A 1 110 ? 3.816 -7.615 -2.334 1.00 98.38 110 THR A O 1
ATOM 875 N N . LEU A 1 111 ? 2.257 -6.065 -2.774 1.00 98.56 111 LEU A N 1
ATOM 876 C CA . LEU A 1 111 ? 2.779 -5.119 -1.776 1.00 98.56 111 LEU A CA 1
ATOM 877 C C . LEU A 1 111 ? 2.534 -5.611 -0.349 1.00 98.56 111 LEU A C 1
ATOM 879 O O . LEU A 1 111 ? 3.407 -5.489 0.503 1.00 98.56 111 LEU A O 1
ATOM 883 N N . PHE A 1 112 ? 1.352 -6.160 -0.111 1.00 98.38 112 PHE A N 1
ATOM 884 C CA . PHE A 1 112 ? 0.900 -6.867 1.084 1.00 98.38 112 PHE A CA 1
ATOM 885 C C . PHE A 1 112 ? -0.211 -7.825 0.634 1.00 98.38 112 PHE A C 1
ATOM 887 O O . PHE A 1 112 ? -0.712 -7.677 -0.477 1.00 98.38 112 PHE A O 1
ATOM 894 N N . ASP A 1 113 ? -0.611 -8.779 1.474 1.00 96.88 113 ASP A N 1
ATOM 895 C CA . ASP A 1 113 ? -1.638 -9.772 1.100 1.00 96.88 113 ASP A CA 1
ATOM 896 C C . ASP A 1 113 ? -2.999 -9.519 1.767 1.00 96.88 113 ASP A C 1
ATOM 898 O O . ASP A 1 113 ? -4.061 -9.912 1.271 1.00 96.88 113 ASP A O 1
ATOM 902 N N . THR A 1 114 ? -2.972 -8.878 2.935 1.00 96.38 114 THR A N 1
ATOM 903 C CA . THR A 1 114 ? -4.158 -8.609 3.747 1.00 96.38 114 THR A CA 1
ATOM 904 C C . THR A 1 114 ? -4.040 -7.283 4.470 1.00 96.38 114 THR A C 1
ATOM 906 O O . THR A 1 114 ? -2.942 -6.861 4.841 1.00 96.38 114 THR A O 1
ATOM 909 N N . VAL A 1 115 ? -5.192 -6.698 4.774 1.00 95.81 115 VAL A N 1
ATOM 910 C CA . VAL A 1 115 ? -5.328 -5.562 5.684 1.00 95.81 115 VAL A CA 1
ATOM 911 C C . VAL A 1 115 ? -6.171 -5.961 6.888 1.00 95.81 115 VAL A C 1
ATOM 913 O O . VAL A 1 115 ? -7.102 -6.754 6.765 1.00 95.81 115 VAL A O 1
ATOM 916 N N . THR A 1 116 ? -5.870 -5.389 8.047 1.00 96.12 116 THR A N 1
ATOM 917 C CA . THR A 1 116 ? -6.634 -5.585 9.281 1.00 96.12 116 THR A CA 1
ATOM 918 C C . THR A 1 116 ? -7.299 -4.279 9.669 1.00 96.12 116 THR A C 1
ATOM 920 O O . THR A 1 116 ? -6.617 -3.261 9.834 1.00 96.12 116 THR A O 1
ATOM 923 N N . PHE A 1 117 ? -8.621 -4.314 9.827 1.00 94.81 117 PHE A N 1
ATOM 924 C CA . PHE A 1 117 ? -9.394 -3.169 10.286 1.00 94.81 117 PHE A CA 1
ATOM 925 C C . PHE A 1 117 ? -9.135 -2.881 11.768 1.00 94.81 117 PHE A C 1
ATOM 927 O O . PHE A 1 117 ? -9.031 -3.799 12.588 1.00 94.81 117 PHE A O 1
ATOM 934 N N . ALA A 1 118 ? -9.033 -1.601 12.118 1.00 95.81 118 ALA A N 1
ATOM 935 C CA . ALA A 1 118 ? -8.767 -1.156 13.476 1.00 95.81 118 ALA A CA 1
ATOM 936 C C . ALA A 1 118 ? -9.816 -1.694 14.465 1.00 95.81 118 ALA A C 1
ATOM 938 O O . ALA A 1 118 ? -11.000 -1.826 14.151 1.00 95.81 118 ALA A O 1
ATOM 939 N N . ASN A 1 119 ? -9.379 -1.987 15.692 1.00 95.88 119 ASN A N 1
ATOM 940 C CA . ASN A 1 119 ? -10.251 -2.470 16.762 1.00 95.88 119 ASN A CA 1
ATOM 941 C C . ASN A 1 119 ? -11.081 -1.323 17.364 1.00 95.88 119 ASN A C 1
ATOM 943 O O . ASN A 1 119 ? -10.876 -0.933 18.513 1.00 95.88 119 ASN A O 1
ATOM 947 N N . ILE A 1 120 ? -11.938 -0.696 16.561 1.00 94.44 120 ILE A N 1
ATOM 948 C CA . ILE A 1 120 ? -12.775 0.425 16.994 1.00 94.44 120 ILE A CA 1
ATOM 949 C C . ILE A 1 120 ? -13.946 -0.064 17.852 1.00 94.44 120 ILE A C 1
ATOM 951 O O . ILE A 1 120 ? -14.441 -1.174 17.673 1.00 94.44 120 ILE A O 1
ATOM 955 N N . ILE A 1 121 ? -14.432 0.783 18.759 1.00 92.88 121 ILE A N 1
ATOM 956 C CA . ILE A 1 121 ? -15.712 0.535 19.438 1.00 92.88 121 ILE A CA 1
ATOM 957 C C . ILE A 1 121 ? -16.855 0.625 18.416 1.00 92.88 121 ILE A C 1
ATOM 959 O O . ILE A 1 121 ? -16.906 1.577 17.633 1.00 92.88 121 ILE A O 1
ATOM 963 N N . GLU A 1 122 ? -17.751 -0.363 18.437 1.00 84.00 122 GLU A N 1
ATOM 964 C CA . GLU A 1 122 ? -18.932 -0.471 17.568 1.00 84.00 122 GLU A CA 1
ATOM 965 C C . GLU A 1 122 ? -19.831 0.778 17.661 1.00 84.00 122 GLU A C 1
ATOM 967 O O . GLU A 1 122 ? -19.922 1.404 18.723 1.00 84.00 122 GLU A O 1
ATOM 972 N N . GLY A 1 123 ? -20.471 1.172 16.554 1.00 84.38 123 GLY A N 1
ATOM 973 C CA . GLY A 1 123 ? -21.330 2.360 16.502 1.00 84.38 123 GLY A CA 1
ATOM 974 C C . GLY A 1 123 ? -20.647 3.640 16.021 1.00 84.38 123 GLY A C 1
ATOM 975 O O . GLY A 1 123 ? -21.331 4.616 15.719 1.00 84.38 123 GLY A O 1
ATOM 976 N N . GLN A 1 124 ? -19.311 3.679 15.948 1.00 88.88 124 GLN A N 1
ATOM 977 C CA . GLN A 1 124 ? -18.588 4.918 15.626 1.00 88.88 124 GLN A CA 1
ATOM 978 C C . GLN A 1 124 ? -18.562 5.257 14.129 1.00 88.88 124 GLN A C 1
ATOM 980 O O . GLN A 1 124 ? -18.460 6.434 13.794 1.00 88.88 124 GLN A O 1
ATOM 985 N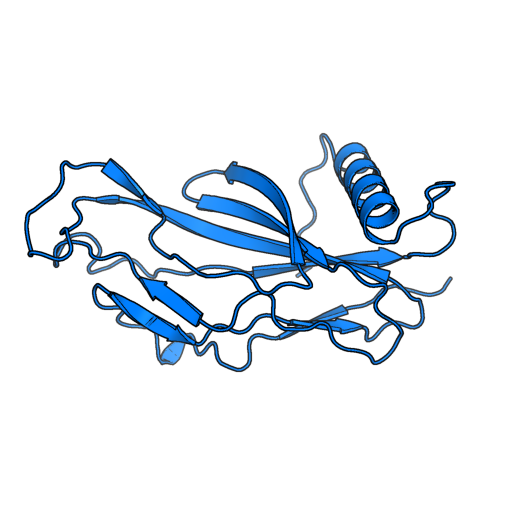 N . LEU A 1 125 ? -18.648 4.261 13.235 1.00 85.25 125 LEU A N 1
ATOM 986 C CA . LEU A 1 125 ? -18.509 4.441 11.778 1.00 85.25 125 LEU A CA 1
ATOM 987 C C . LEU A 1 125 ? -19.651 3.795 10.965 1.00 85.25 125 LEU A C 1
ATOM 989 O O . LEU A 1 125 ? -19.513 3.637 9.755 1.00 85.25 125 LEU A O 1
ATOM 993 N N . ASP A 1 126 ? -20.780 3.454 11.599 1.00 69.69 126 ASP A N 1
ATOM 994 C CA . ASP A 1 126 ? -21.839 2.541 11.103 1.00 69.69 126 ASP A CA 1
ATOM 995 C C . ASP A 1 126 ? -22.579 2.957 9.808 1.00 69.69 126 ASP A C 1
ATOM 997 O O . ASP A 1 126 ? -23.530 2.304 9.382 1.00 69.69 126 ASP A O 1
ATOM 1001 N N . THR A 1 127 ? -22.156 4.022 9.133 1.00 65.44 127 THR A N 1
ATOM 1002 C CA . THR A 1 127 ? -22.737 4.495 7.865 1.00 65.44 127 THR A CA 1
ATOM 1003 C C . THR A 1 127 ? -21.697 4.949 6.843 1.00 65.44 127 THR A C 1
ATOM 1005 O O . THR A 1 127 ? -22.062 5.409 5.759 1.00 65.44 127 THR A O 1
ATOM 1008 N N . GLN A 1 128 ? -20.404 4.830 7.155 1.00 71.25 128 GLN A N 1
ATOM 1009 C CA . GLN A 1 128 ? -19.337 5.244 6.252 1.00 71.25 128 GLN A CA 1
ATOM 1010 C C . GLN A 1 128 ? -18.912 4.081 5.361 1.00 71.25 128 GLN A C 1
ATOM 1012 O O . GLN A 1 128 ? -18.497 3.029 5.842 1.00 71.25 128 GLN A O 1
ATOM 1017 N N . GLN A 1 129 ? -18.977 4.288 4.046 1.00 72.44 129 GLN A N 1
ATOM 1018 C CA . GLN A 1 129 ? -18.277 3.414 3.117 1.00 72.44 129 GLN A CA 1
ATOM 1019 C C . GLN A 1 129 ? -16.780 3.674 3.279 1.00 72.44 129 GLN A C 1
ATOM 1021 O O . GLN A 1 129 ? -16.290 4.758 2.961 1.00 72.44 129 GLN A O 1
ATOM 1026 N N . LEU A 1 130 ? -16.075 2.688 3.819 1.00 81.50 130 LEU A N 1
ATOM 1027 C CA . LEU A 1 130 ? -14.634 2.747 3.991 1.00 81.50 130 LEU A CA 1
ATOM 1028 C C . LEU A 1 130 ? -13.975 2.090 2.786 1.00 81.50 130 LEU A C 1
ATOM 1030 O O . LEU A 1 130 ? -14.278 0.948 2.448 1.00 81.50 130 LEU A O 1
ATOM 1034 N N . ASP A 1 131 ? -13.068 2.821 2.155 1.00 84.75 131 ASP A N 1
ATOM 1035 C CA . ASP A 1 131 ? -12.219 2.310 1.088 1.00 84.75 131 ASP A CA 1
ATOM 1036 C C . ASP A 1 131 ? -10.757 2.588 1.441 1.00 84.75 131 ASP A C 1
ATOM 1038 O O . ASP A 1 131 ? -10.444 3.545 2.151 1.00 84.75 131 ASP A O 1
ATOM 1042 N N . MET A 1 132 ? -9.863 1.748 0.933 1.00 90.50 132 MET A N 1
ATOM 1043 C CA . MET A 1 132 ? -8.420 1.928 1.039 1.00 90.50 132 MET A CA 1
ATOM 1044 C C . MET A 1 132 ? -7.816 1.890 -0.371 1.00 90.50 132 MET A C 1
ATOM 1046 O O . MET A 1 132 ? -7.295 0.850 -0.782 1.00 90.50 132 MET A O 1
ATOM 1050 N N . PRO A 1 133 ? -7.919 2.979 -1.155 1.00 92.69 133 PRO A N 1
ATOM 1051 C CA . PRO A 1 133 ? -7.486 2.980 -2.547 1.00 92.69 133 PRO A CA 1
ATOM 1052 C C . PRO A 1 133 ? -5.992 2.690 -2.700 1.00 92.69 133 PRO A C 1
ATOM 1054 O O . PRO A 1 133 ? -5.167 3.222 -1.948 1.00 92.69 133 PRO A O 1
ATOM 1057 N N . VAL A 1 134 ? -5.653 1.914 -3.731 1.00 95.12 134 VAL A N 1
ATOM 1058 C CA . VAL A 1 134 ? -4.280 1.720 -4.203 1.00 95.12 134 VAL A CA 1
ATOM 1059 C C . VAL A 1 134 ? -4.143 2.353 -5.586 1.00 95.12 134 VAL A C 1
ATOM 1061 O O . VAL A 1 134 ? -5.038 2.248 -6.422 1.00 95.12 134 VAL A O 1
ATOM 1064 N N . ARG A 1 135 ? -3.036 3.056 -5.829 1.00 94.44 135 ARG A N 1
ATOM 1065 C CA . ARG A 1 135 ? -2.698 3.624 -7.142 1.00 94.44 135 ARG A CA 1
ATOM 1066 C C . ARG A 1 135 ? -1.327 3.150 -7.570 1.00 94.44 135 ARG A C 1
ATOM 1068 O O . ARG A 1 135 ? -0.434 3.048 -6.734 1.00 94.44 135 ARG A O 1
ATOM 1075 N N . ALA A 1 136 ? -1.159 2.905 -8.863 1.00 93.50 136 ALA A N 1
ATOM 1076 C CA . ALA A 1 136 ? 0.102 2.466 -9.432 1.00 93.50 136 ALA A CA 1
ATOM 1077 C C . ALA A 1 136 ? 0.661 3.491 -10.415 1.00 93.50 136 ALA A C 1
ATOM 1079 O O . ALA A 1 136 ? -0.078 4.104 -11.184 1.00 93.50 136 ALA A O 1
ATOM 1080 N N . TYR A 1 137 ? 1.983 3.634 -10.403 1.00 89.19 137 TYR A N 1
ATOM 1081 C CA . TYR A 1 137 ? 2.719 4.467 -11.346 1.00 89.19 137 TYR A CA 1
ATOM 1082 C C . TYR A 1 137 ? 3.987 3.736 -11.770 1.00 89.19 137 TYR A C 1
ATOM 1084 O O . TYR A 1 137 ? 4.573 2.982 -10.990 1.00 89.19 137 TYR A O 1
ATOM 1092 N N . ALA A 1 138 ? 4.436 3.982 -12.997 1.00 90.38 138 ALA A N 1
ATOM 1093 C CA . ALA A 1 138 ? 5.668 3.409 -13.506 1.00 90.38 138 ALA A CA 1
ATOM 1094 C C . ALA A 1 138 ? 6.488 4.441 -14.278 1.00 90.38 138 ALA A C 1
ATOM 1096 O O . ALA A 1 138 ? 5.950 5.274 -15.008 1.00 90.38 138 ALA A O 1
ATOM 1097 N N . ILE A 1 139 ? 7.805 4.377 -14.105 1.00 89.31 139 ILE A N 1
ATOM 1098 C CA . ILE A 1 139 ? 8.779 5.237 -14.781 1.00 89.31 139 ILE A CA 1
ATOM 1099 C C . ILE A 1 139 ? 9.736 4.327 -15.538 1.00 89.31 139 ILE A C 1
ATOM 1101 O O . ILE A 1 139 ? 10.222 3.350 -14.979 1.00 89.31 139 ILE A O 1
ATOM 1105 N N . GLN A 1 140 ? 10.021 4.636 -16.802 1.00 87.19 140 GLN A N 1
ATOM 1106 C CA . GLN A 1 140 ? 10.963 3.850 -17.601 1.00 87.19 140 GLN A CA 1
ATOM 1107 C C . GLN A 1 140 ? 12.334 3.781 -16.909 1.00 87.19 140 GLN A C 1
ATOM 1109 O O . GLN A 1 140 ? 12.835 4.810 -16.460 1.00 87.19 140 GLN A O 1
ATOM 1114 N N . SER A 1 141 ? 12.941 2.592 -16.829 1.00 81.25 141 SER A N 1
ATOM 1115 C CA . SER A 1 141 ? 14.237 2.402 -16.151 1.00 81.25 141 SER A CA 1
ATOM 1116 C C . SER A 1 141 ? 15.409 2.991 -16.953 1.00 81.25 141 SER A C 1
ATOM 1118 O O . SER A 1 141 ? 16.299 3.637 -16.397 1.00 81.25 141 SER A O 1
ATOM 1120 N N . MET A 1 142 ? 15.387 2.819 -18.279 1.00 71.25 142 MET A N 1
ATOM 1121 C CA . MET A 1 142 ? 16.411 3.320 -19.200 1.00 71.25 142 MET A CA 1
ATOM 1122 C C . MET A 1 142 ? 16.404 4.851 -19.338 1.00 71.25 142 MET A C 1
ATOM 1124 O O . MET A 1 142 ? 15.350 5.471 -19.462 1.00 71.25 142 MET A O 1
ATOM 1128 N N . ASN A 1 143 ? 17.600 5.443 -19.449 1.00 59.94 143 ASN A N 1
ATOM 1129 C CA . ASN A 1 143 ? 17.835 6.873 -19.711 1.00 59.94 143 ASN A CA 1
ATOM 1130 C C . ASN A 1 143 ? 17.332 7.842 -18.622 1.00 59.94 143 ASN A C 1
ATOM 1132 O O . ASN A 1 143 ? 17.124 9.023 -18.896 1.00 59.94 143 ASN A O 1
ATOM 1136 N N . THR A 1 144 ? 17.186 7.388 -17.374 1.00 58.78 144 THR A N 1
ATOM 1137 C CA . THR A 1 144 ? 16.854 8.273 -16.239 1.00 58.78 144 THR A CA 1
ATOM 1138 C C . THR A 1 144 ? 18.015 9.186 -15.820 1.00 58.78 144 THR A C 1
ATOM 1140 O O . THR A 1 144 ? 17.792 10.151 -15.083 1.00 58.78 144 THR A O 1
ATOM 1143 N N . GLY A 1 145 ? 19.228 8.948 -16.339 1.00 53.06 145 GLY A N 1
ATOM 1144 C CA . GLY A 1 145 ? 20.401 9.812 -16.173 1.00 53.06 145 GLY A CA 1
ATOM 1145 C C . GLY A 1 145 ? 20.967 9.791 -14.755 1.00 53.06 145 GLY A C 1
ATOM 1146 O O . GLY A 1 145 ? 21.206 10.857 -14.192 1.00 53.06 145 GLY A O 1
ATOM 1147 N N . ASP A 1 146 ? 21.083 8.606 -14.155 1.00 60.53 146 ASP A N 1
ATOM 1148 C CA . ASP A 1 146 ? 21.640 8.416 -12.816 1.00 60.53 146 ASP A CA 1
ATOM 1149 C C . ASP A 1 146 ? 22.700 7.304 -12.833 1.00 60.53 146 ASP A C 1
ATOM 1151 O O . ASP A 1 146 ? 22.410 6.189 -13.264 1.00 60.53 146 ASP A O 1
ATOM 1155 N N . ASP A 1 147 ? 23.916 7.608 -12.371 1.00 62.22 147 ASP A N 1
ATOM 1156 C CA . ASP A 1 147 ? 25.077 6.696 -12.361 1.00 62.22 147 ASP A CA 1
ATOM 1157 C C . ASP A 1 147 ? 25.090 5.774 -11.118 1.00 62.22 147 ASP A C 1
ATOM 1159 O O . ASP A 1 147 ? 26.109 5.172 -10.768 1.00 62.22 147 ASP A O 1
ATOM 1163 N N . SER A 1 148 ? 23.964 5.688 -10.400 1.00 66.25 148 SER A N 1
ATOM 1164 C CA . SER A 1 148 ? 23.837 4.904 -9.170 1.00 66.25 148 SER A CA 1
ATOM 1165 C C . SER A 1 148 ? 23.940 3.393 -9.410 1.00 66.25 148 SER A C 1
ATOM 1167 O O . SER A 1 148 ? 23.435 2.853 -10.395 1.00 66.25 148 SER A O 1
ATOM 1169 N N . THR A 1 149 ? 24.557 2.681 -8.464 1.00 72.00 149 THR A N 1
ATOM 1170 C CA . THR A 1 149 ? 24.916 1.259 -8.596 1.00 72.00 149 THR A CA 1
ATOM 1171 C C . THR A 1 149 ? 23.808 0.278 -8.205 1.00 72.00 149 THR A C 1
ATOM 1173 O O . THR A 1 149 ? 23.976 -0.922 -8.419 1.00 72.00 149 THR A O 1
ATOM 1176 N N . THR A 1 150 ? 22.680 0.739 -7.641 1.00 86.00 150 THR A N 1
ATOM 1177 C CA . THR A 1 150 ? 21.566 -0.143 -7.238 1.00 86.00 150 THR A CA 1
ATOM 1178 C C . THR A 1 150 ? 20.224 0.301 -7.816 1.00 86.00 150 THR A C 1
ATOM 1180 O O . THR A 1 150 ? 19.944 1.494 -7.930 1.00 86.00 150 THR A O 1
ATOM 1183 N N . VAL A 1 151 ? 19.365 -0.676 -8.123 1.00 87.94 151 VAL A N 1
ATOM 1184 C CA . VAL A 1 151 ? 18.019 -0.464 -8.686 1.00 87.94 151 VAL A CA 1
ATOM 1185 C C . VAL A 1 151 ? 17.161 0.435 -7.795 1.00 87.94 151 VAL A C 1
ATOM 1187 O O . VAL A 1 151 ? 16.514 1.352 -8.291 1.00 87.94 151 VAL A O 1
ATOM 1190 N N . LEU A 1 152 ? 17.184 0.221 -6.476 1.00 89.06 152 LEU A N 1
ATOM 1191 C CA . LEU A 1 152 ? 16.376 0.998 -5.535 1.00 89.06 152 LEU A CA 1
ATOM 1192 C C . LEU A 1 152 ? 16.775 2.480 -5.503 1.00 89.06 152 LEU A C 1
ATOM 1194 O O . LEU A 1 152 ? 15.906 3.345 -5.437 1.00 89.06 152 LEU A O 1
ATOM 1198 N N . GLU A 1 153 ? 18.069 2.793 -5.557 1.00 89.75 153 GLU A N 1
ATOM 1199 C CA . GLU A 1 153 ? 18.523 4.187 -5.571 1.00 89.75 153 GLU A CA 1
ATOM 1200 C C . GLU A 1 153 ? 18.181 4.879 -6.897 1.00 89.75 153 GLU A C 1
ATOM 1202 O O . GLU A 1 153 ? 17.709 6.016 -6.887 1.00 89.75 153 GLU A O 1
ATOM 1207 N N . GLN A 1 154 ? 18.294 4.172 -8.028 1.00 90.50 154 GLN A N 1
ATOM 1208 C CA . GLN A 1 154 ? 17.802 4.677 -9.315 1.00 90.50 154 GLN A CA 1
ATOM 1209 C C . GLN A 1 154 ? 16.283 4.922 -9.279 1.00 90.50 154 GLN A C 1
ATOM 1211 O O . GLN A 1 154 ? 15.816 5.978 -9.709 1.00 90.50 154 GLN A O 1
ATOM 1216 N N . ALA A 1 155 ? 15.509 4.002 -8.692 1.00 90.62 155 ALA A N 1
ATOM 1217 C CA . ALA A 1 155 ? 14.067 4.152 -8.525 1.00 90.62 155 ALA A CA 1
ATOM 1218 C C . ALA A 1 155 ? 13.714 5.344 -7.616 1.00 90.62 155 ALA A C 1
ATOM 1220 O O . ALA A 1 155 ? 12.807 6.116 -7.933 1.00 90.62 155 ALA A O 1
ATOM 1221 N N . LYS A 1 156 ? 14.432 5.561 -6.510 1.00 90.62 156 LYS A N 1
ATOM 1222 C CA . LYS A 1 156 ? 14.236 6.740 -5.648 1.00 90.62 156 LYS A CA 1
ATOM 1223 C C . LYS A 1 156 ? 14.516 8.040 -6.394 1.00 90.62 156 LYS A C 1
ATOM 1225 O O . LYS A 1 156 ? 13.721 8.977 -6.313 1.00 90.62 156 LYS A O 1
ATOM 1230 N N . ALA A 1 157 ? 15.615 8.101 -7.140 1.00 89.69 157 ALA A N 1
ATOM 1231 C CA . ALA A 1 157 ? 15.977 9.290 -7.896 1.00 89.69 157 ALA A CA 1
ATOM 1232 C C . ALA A 1 157 ? 14.986 9.583 -9.032 1.00 89.69 157 ALA A C 1
ATOM 1234 O O . ALA A 1 157 ? 14.576 10.733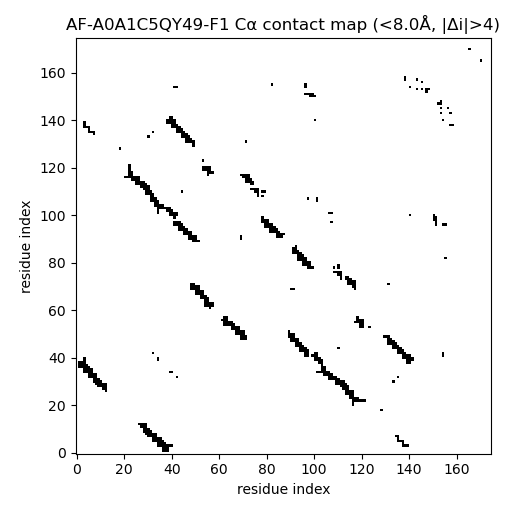 -9.216 1.00 89.69 157 ALA A O 1
ATOM 1235 N N . ALA A 1 158 ? 14.542 8.549 -9.752 1.00 88.62 158 ALA A N 1
ATOM 1236 C CA . ALA A 1 158 ? 13.500 8.655 -10.769 1.00 88.62 158 ALA A CA 1
ATOM 1237 C C . ALA A 1 158 ? 12.182 9.180 -10.173 1.00 88.62 158 ALA A C 1
ATOM 1239 O O . ALA A 1 158 ? 11.604 10.133 -10.704 1.00 88.62 158 ALA A O 1
ATOM 1240 N N . TYR A 1 159 ? 11.760 8.646 -9.021 1.00 88.75 159 TYR A N 1
ATOM 1241 C CA . TYR A 1 159 ? 10.582 9.131 -8.299 1.00 88.75 159 TYR A CA 1
ATOM 1242 C C . TYR A 1 159 ? 10.729 10.596 -7.880 1.00 88.75 159 TYR A C 1
ATOM 1244 O O . TYR A 1 159 ? 9.831 11.406 -8.101 1.00 88.75 159 TYR A O 1
ATOM 1252 N N . GLN A 1 160 ? 11.888 10.985 -7.345 1.00 87.44 160 GLN A N 1
ATOM 1253 C CA . GLN A 1 160 ? 12.127 12.365 -6.927 1.00 87.44 160 GLN A CA 1
ATOM 1254 C C . GLN A 1 160 ? 12.087 13.349 -8.107 1.00 87.44 160 GLN A C 1
ATOM 1256 O O . GLN A 1 160 ? 11.557 14.457 -7.964 1.00 87.44 160 GLN A O 1
ATOM 1261 N N . LYS A 1 161 ? 12.615 12.955 -9.275 1.00 84.81 161 LYS A N 1
ATOM 1262 C CA . LYS A 1 161 ? 12.507 13.725 -10.525 1.00 84.81 161 LYS A CA 1
ATOM 1263 C C . LYS A 1 161 ? 11.041 13.874 -10.940 1.00 84.81 161 LYS A C 1
ATOM 1265 O O . LYS A 1 161 ? 10.611 15.001 -11.176 1.00 84.81 161 LYS A O 1
ATOM 1270 N N . TYR A 1 162 ? 10.268 12.786 -10.935 1.00 82.06 162 TYR A N 1
ATOM 1271 C CA . TYR A 1 162 ? 8.828 12.807 -11.218 1.00 82.06 162 TYR A CA 1
ATOM 1272 C C . TYR A 1 162 ? 8.061 13.742 -10.270 1.00 82.06 162 TYR A C 1
ATOM 1274 O O . TYR A 1 162 ? 7.321 14.614 -10.722 1.00 82.06 162 TYR A O 1
ATOM 1282 N N . VAL A 1 163 ? 8.281 13.638 -8.956 1.00 81.94 163 VAL A N 1
ATOM 1283 C CA . VAL A 1 163 ? 7.638 14.521 -7.969 1.00 81.94 163 VAL A CA 1
ATOM 1284 C C . VAL A 1 163 ? 7.984 15.984 -8.244 1.00 81.94 163 VAL A C 1
ATOM 1286 O O . VAL A 1 163 ? 7.105 16.840 -8.215 1.00 81.94 163 VAL A O 1
ATOM 1289 N N . ASN A 1 164 ? 9.251 16.291 -8.540 1.00 80.62 164 ASN A N 1
ATOM 1290 C CA . ASN A 1 164 ? 9.681 17.659 -8.830 1.00 80.62 164 ASN A CA 1
ATOM 1291 C C . ASN A 1 164 ? 9.077 18.216 -10.125 1.00 80.62 164 ASN A C 1
ATOM 1293 O O . ASN A 1 164 ? 8.732 19.393 -10.156 1.00 80.62 164 ASN A O 1
ATOM 1297 N N . GLN A 1 165 ? 8.921 17.391 -11.162 1.00 70.19 165 GLN A N 1
ATOM 1298 C CA . GLN A 1 165 ? 8.286 17.788 -12.424 1.00 70.19 165 GLN A CA 1
ATOM 1299 C C . GLN A 1 165 ? 6.798 18.117 -12.250 1.00 70.19 165 GLN A C 1
ATOM 1301 O O . GLN A 1 165 ? 6.288 19.008 -12.923 1.00 70.19 165 GLN A O 1
ATOM 1306 N N . ASN A 1 166 ? 6.124 17.447 -11.313 1.00 68.25 166 ASN A N 1
ATOM 1307 C CA . ASN A 1 166 ? 4.700 17.645 -11.039 1.00 68.25 166 ASN A CA 1
ATOM 1308 C C . ASN A 1 166 ? 4.415 18.664 -9.917 1.00 68.25 166 ASN A C 1
ATOM 1310 O O . ASN A 1 166 ? 3.254 18.945 -9.615 1.00 68.25 166 ASN A O 1
ATOM 1314 N N . LYS A 1 167 ? 5.443 19.257 -9.289 1.00 61.47 167 LYS A N 1
ATOM 1315 C CA . LYS A 1 167 ? 5.253 20.309 -8.275 1.00 61.47 167 LYS A CA 1
ATOM 1316 C C . LYS A 1 167 ? 4.541 21.518 -8.889 1.00 61.47 167 LYS A C 1
ATOM 1318 O O . LYS A 1 167 ? 5.055 22.154 -9.802 1.00 61.47 167 LYS A O 1
ATOM 1323 N N . GLY A 1 168 ? 3.374 21.862 -8.342 1.00 49.59 168 GLY A N 1
ATOM 1324 C CA . GLY A 1 168 ? 2.563 22.999 -8.795 1.00 49.59 168 GLY A CA 1
ATOM 1325 C C . GLY A 1 168 ? 1.614 22.690 -9.958 1.00 49.59 168 GLY A C 1
ATOM 1326 O O . GLY A 1 168 ? 0.913 23.591 -10.410 1.00 49.59 168 GLY A O 1
ATOM 1327 N N . GLN A 1 169 ? 1.550 21.437 -10.417 1.00 43.06 169 GLN A N 1
ATOM 1328 C CA . GLN A 1 169 ? 0.542 20.967 -11.367 1.00 43.06 169 GLN A CA 1
ATOM 1329 C C . GLN A 1 169 ? -0.537 20.183 -10.606 1.00 43.06 169 GLN A C 1
ATOM 1331 O O . GLN A 1 169 ? -0.225 19.410 -9.701 1.00 43.06 169 GLN A O 1
ATOM 1336 N N . ALA A 1 170 ? -1.817 20.394 -10.931 1.00 40.38 170 ALA A N 1
ATOM 1337 C CA . ALA A 1 170 ? -2.895 19.569 -10.388 1.00 40.38 170 ALA A CA 1
ATOM 1338 C C . ALA A 1 170 ? -2.678 18.133 -10.890 1.00 40.38 170 ALA A C 1
ATOM 1340 O O . ALA A 1 170 ? -2.797 17.888 -12.088 1.00 40.38 170 ALA A O 1
ATOM 1341 N N . GLY A 1 171 ? -2.273 17.224 -9.997 1.00 41.97 171 GLY A N 1
ATOM 1342 C CA . GLY A 1 171 ? -1.851 15.871 -10.358 1.00 41.97 171 GLY A CA 1
ATOM 1343 C C . GLY A 1 171 ? -2.888 15.173 -11.235 1.00 41.97 171 GLY A C 1
ATOM 1344 O O . GLY A 1 171 ? -4.027 14.965 -10.815 1.00 41.97 171 GLY A O 1
ATOM 1345 N N . GLY A 1 172 ? -2.491 14.835 -12.462 1.00 33.94 172 GLY A N 1
ATOM 1346 C CA . GLY A 1 172 ? -3.299 14.023 -13.357 1.00 33.94 172 GLY A CA 1
ATOM 1347 C C . GLY A 1 172 ? -3.397 12.621 -12.779 1.00 33.94 172 GLY A C 1
ATOM 1348 O O . GLY A 1 172 ? -2.436 11.861 -12.829 1.00 33.94 172 GLY A O 1
ATOM 1349 N N . VAL A 1 173 ? -4.548 12.283 -12.207 1.00 33.25 173 VAL A N 1
ATOM 1350 C CA . VAL A 1 173 ? -4.888 10.888 -11.934 1.00 33.25 173 VAL A CA 1
ATOM 1351 C C . VAL A 1 173 ? -4.977 10.170 -13.278 1.00 33.25 173 VAL A C 1
ATOM 1353 O O . VAL A 1 173 ? -5.901 10.411 -14.055 1.00 33.25 173 VAL A O 1
ATOM 1356 N N . THR A 1 174 ? -4.003 9.313 -13.579 1.00 35.00 174 THR A N 1
ATOM 1357 C CA . THR A 1 174 ? -4.212 8.242 -14.554 1.00 35.00 174 THR A CA 1
ATOM 1358 C C . THR A 1 174 ? -5.325 7.362 -14.000 1.00 35.00 174 THR A C 1
ATOM 1360 O O . THR A 1 174 ? -5.197 6.800 -12.913 1.00 35.00 174 THR A O 1
ATOM 1363 N N . ARG A 1 175 ? -6.456 7.397 -14.702 1.00 29.78 175 ARG A N 1
ATOM 1364 C CA . ARG A 1 175 ? -7.667 6.633 -14.425 1.00 29.78 175 ARG A CA 1
ATOM 1365 C C . ARG A 1 175 ? -7.560 5.248 -15.038 1.00 29.78 175 ARG A C 1
ATOM 1367 O O . ARG A 1 175 ? -6.918 5.159 -16.108 1.00 29.78 175 ARG A O 1
#

Solvent-accessible surface area (backbone atoms only — not comparable to full-atom values): 10132 Å² total; per-residue (Å²): 130,85,51,75,40,74,46,77,47,39,88,58,48,52,74,83,77,53,78,72,82,55,60,58,40,74,42,52,38,30,43,28,43,34,30,74,25,78,41,46,21,31,40,36,41,36,40,36,32,39,42,46,78,44,41,34,42,48,97,89,63,51,74,51,71,78,37,82,36,64,43,54,46,68,64,72,37,88,60,48,44,79,77,46,78,46,81,56,91,59,23,44,35,36,33,33,35,44,53,54,76,42,43,54,74,37,64,56,71,47,49,27,61,41,34,32,32,42,42,46,56,87,81,77,60,86,83,64,89,78,68,67,56,75,47,75,50,73,45,59,56,75,89,71,83,72,93,63,93,44,60,49,60,45,42,50,52,51,49,52,51,52,53,60,74,45,62,94,51,85,78,79,76,85,126

Secondary structure (DSSP, 8-state):
-PPP-EEEE-TT--TTTTSSPPTT-EEE---EEEE-SSS-EEEEEEEEEEEEEE-BB-TTSPBPPPEEEESEE----TTEEEEEEEEETTEEEEEEEESS-B-TT-BPPPS-SEEEE--BPTTSSTT------EEEEEEESTT-----SSHHHHHHHHHHHHHHHHTTS------

pLDDT: mean 87.08, std 15.06, range [29.78, 98.56]

Radius of gyration: 18.1 Å; Cα contacts (8 Å, |Δi|>4): 353; chains: 1; bounding box: 48×34×56 Å

Nearest PDB structures (foldseek):
  7akk-assembly1_A  TM=4.402E-01  e=1.425E-01  Homo sapiens
  6ru5-assembly1_B  TM=3.411E-01  e=7.307E+00  Homo sapiens
  4ll4-assembly1_A  TM=2.962E-01  e=3.659E+00  Homo sapiens
  4h56-assembly1_A  TM=9.840E-02  e=1.404E+00  Clo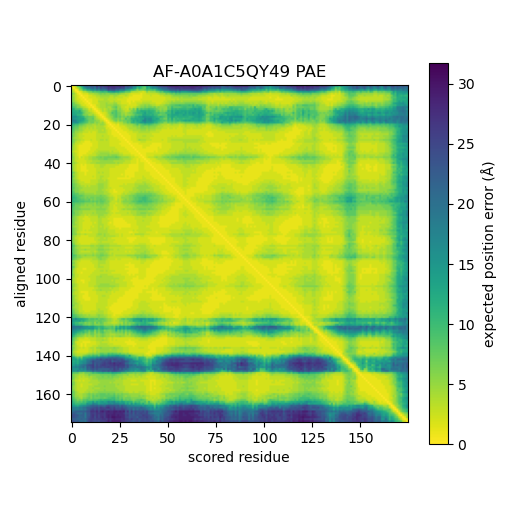stridium perfringens

Mean predicted aligned error: 6.38 Å

Sequence (175 aa):
MGKVDIELDEPGWKPEENTKIVPTQVIKKDPYVKNVGVNEAFVYLEVSVPVSEVITAAQDGTRNALAKTELFSYAKNNDWTQLEKKEIGQNMVYTYAYNHILNPGEKTTTLFDTVTFANIIEGQLDTQQLDMPVRAYAIQSMNTGDDSTTVLEQAKAAYQKYVNQNKGQAGGVTR

=== Feature glossary ===
Feature key, reading from the visual/contextual features back to the raw sequence:

Rendered structure images. Structure images are PyMOL renders from six orthogonal camera directions. Cartoon representation draws helices as coils and strands as arrows; sticks shows the backbone as bonds; surface shows the solvent-excluded envelope. Rainbow coloring maps sequence position to hue (blue→red, N→C); chain coloring assigns a distinct color per polypeptide.

Contact-map, Ramachandran, and PAE plots. Three diagnostic plots accompany the record. The Cα contact map visualizes the tertiary structure as a 2D adjacency matrix (8 Å cutoff, sequence-local contacts suppressed). The Ramachandran plot shows the distribution of backbone (φ, ψ) torsions, with points in the α and β basins reflecting secondary structure content. The PAE plot shows AlphaFold's inter-residue confidence as a color matrix.

InterPro / GO / CATH / organism. The annotation block draws on four external resources. InterPro: which protein families and domains the sequence belongs to. GO: standardized terms for what the protein does, what process it participates in, and where in the cell it acts. CATH: which structural fold it has in the CATH hierarchy. Organism: the species of origin.

Nearest PDB structures. Structural nearest neighbors (via Foldseek easy-search vs the PDB). Reported per hit: target PDB id, E-value, and alignment TM-score. A TM-score above ~0.5 is the conventional threshold for 'same fold'.

Predicted aligned error. Predicted aligned error is AlphaFold's pairwise confidence. Unlike pLDDT (per-residue), PAE is per-residue-pair and captures whether two parts of the structure are correctly placed relative to each other. Units are ångströms of expected positional error.

Solvent-accessible surface area. SASA measures how much of the protein is reachable by solvent. It is computed by rolling a water-sized probe over the atomic surface and summing the exposed area (Å²). Per-residue SASA distinguishes core (buried, low SASA) from surface (exposed, high SASA) residues; total SASA is a whole-molecule size measure.

B-factor. Crystallographic B-factors measure how much each atom's electron density is smeared out, in Å². They rise in mobile loops and surface residues and fall in the buried interior. In AlphaFold models this column is repurposed to hold pLDDT instead.

pLDDT. For AlphaFold models, the B-factor field carries pLDDT — the model's own estimate of local accuracy on a 0–100 scale. Regions with pLDDT<50 should be treated as essentially unmodeled; they often correspond to intrinsically disordered segments.

Backbone torsions (φ/ψ). φ (phi) and ψ (psi) are the two rotatable backbone dihedrals per residue: φ is the C(i-1)–N–Cα–C torsion, ψ is the N–Cα–C–N(i+1) torsion, both in degrees on (−180°, 180°]. α-helical residues cluster near (−60°, −45°); β-strand residues near (−120°, +130°). A Ramachandran plot is simply a scatter of (φ, ψ) for every residue.

Radius of gyration, Cα contacts, bounding box. Radius of gyration (Rg) is the root-mean-square distance of Cα atoms from their centroid — a single number for overall size and compactness. A globular domain of N residues has Rg ≈ 2.2·N^0.38 Å; an extended or disordered chain has a much larger Rg. The Cα contact count is the number of residue pairs whose Cα atoms are within 8 Å and are more than four positions apart in sequence — a standard proxy for tertiary packing density. The bounding box is the smallest axis-aligned box enclosing all Cα atoms.

Secondary structure (3-state, P-SEA). Three-state secondary structure (P-SEA) collapses the eight DSSP classes into helix (a), strand (b), and coil (c). P-SEA assigns these from Cα geometry alone — distances and angles — without requiring backbone oxygens, so it works on any Cα trace.

Secondary structure (8-state, DSSP). Secondary structure is the local, repeating backbone conformation. DSSP classifies it into eight states by reading the hydrogen-bond network: three helix types (H, G, I), two β types (E, B), two non-regular types (T, S), and unstructured coil (-).

Foldseek 3Di. The Foldseek 3Di string encodes local tertiary geometry as a 20-letter alphabet — one character per residue — derived from the relative positions of nearby Cα atoms. Unlike the amino-acid sequence, 3Di is a direct function of the 3D structure, so two proteins with the same fold have similar 3Di strings even at low sequence identity.

mmCIF coordinates. Structure coordinates are given as an mmCIF _atom_site loop: one row per atom with element, residue name, chain id, sequence number, and x/y/z position in Å. Only the four main-chain atoms per residue are included here; side chains are omitted to keep the record compact.

Sequence. This is the polypeptide sequence — one letter per residue, N-terminus first. Length ranges from a few dozen residues for small domains to over a thousand for large multi-domain proteins.